Protein AF-0000000074026701 (afdb_homodimer)

Foldseek 3Di:
DDPPPPPPPPPPPPPPPPPQPFCQNPDVDDGDHDPVLLVVLLVCLQCLVVLVVVLVVVVVVVVVVVVVCVVPPDDDDDPVVVVVVVVVVVVVVVVSVLSVLLNVLLCVLLVPDDPLLNVLSCQVRPDPPNDADLCRSCVVSVHDSVVSVVSSRVSSVSSCVSSVVGDDDPPVVPVVD/DPPPPPPPPPPPPPPPPPPQPFCQNPDVDDGDHDPVLLVVLLVCLQCLVVLVVVLVVVVVVVVVVVVVVVPPPDDDDDPVVVVVVVVVVVVVVVVSVLSVLLNVLLCVLLVPDDPLLNVLSCQVRPDPPNDADLCRSCVVSVHDSVVSVVSSRVSSVSSCVSSVVGDDDPPVVVVVD

Radius of gyration: 25.39 Å; Cα contacts (8 Å, |Δi|>4): 269; chains: 2; bounding box: 68×82×68 Å

pLDDT: mean 76.49, std 24.56, range [22.45, 98.38]

Solvent-accessible surface area (backbone atoms only — not comparable to full-atom values): 20461 Å² total; per-residue (Å²): 135,81,80,75,74,75,76,77,72,78,74,76,53,74,51,77,59,73,54,69,58,55,77,31,51,77,53,96,66,80,83,55,74,46,68,45,56,49,50,36,51,50,53,51,56,51,34,39,70,41,48,53,51,51,50,52,52,51,51,50,52,50,52,52,49,51,55,44,49,69,72,40,74,78,77,83,76,72,68,74,60,44,57,58,44,48,52,48,48,50,41,53,49,38,24,51,51,41,51,50,50,50,50,50,24,47,48,57,50,58,72,70,46,52,71,68,59,44,49,48,51,37,57,73,44,52,41,48,78,77,78,61,50,76,67,48,48,20,58,76,70,70,49,51,70,70,56,47,51,50,51,51,50,50,51,53,48,50,34,33,36,62,64,14,72,32,66,75,78,68,73,61,74,60,60,79,106,136,84,77,76,78,76,76,77,73,78,73,76,53,72,52,76,61,70,54,68,59,54,78,35,51,77,52,96,66,81,84,58,74,48,67,45,58,50,51,36,50,52,54,51,56,51,33,39,69,42,47,55,52,52,48,52,52,51,51,50,51,50,53,52,50,52,55,44,49,70,71,43,75,77,77,83,76,73,69,75,61,42,58,58,45,47,51,49,47,51,40,50,48,39,23,50,50,41,52,49,50,52,50,50,25,47,49,56,49,59,72,68,46,52,73,68,58,42,49,49,52,38,56,73,46,52,40,45,78,77,78,61,51,75,68,48,47,20,58,75,69,72,49,50,69,68,57,48,52,50,50,51,50,50,51,53,48,51,34,33,35,62,64,13,72,30,64,75,80,69,72,62,73,57,60,79,107

Sequence (354 aa):
MFCRSKGKRIRYKRVSYKRPANRIERHKGGMILRKEIKTYIEAELRFYHQTKKDLEEAKDDIRDAGVSEDNMGIRGSSISNVVESKSLRLITNKRIKKLEETIRSIDIVIGELDEHKYKLVELKYWTRPKLLSDMGIAKELNIDRATLYRWIDGILIAIAIELGLVEEPSLRQSCDIMFCRSKGKRIRYKRVSYKRPANRIERHKGGMILRKEIKTYIEAELRFYHQTKKDLEEAKDDIRDAGVSEDNMGIRGSSISNVVESKSLRLITNKRIKKLEETIRSIDIVIGELDEHKYKLVELKYWTRPKLLSDMGIAKELNIDRATLYRWIDGILIAIAIELGLVEEPSLRQSCDI

Secondary structure (DSSP, 8-state):
--------------------SSSB---SSS-PBPHHHHHHHHHHHHTHHHHHHHHHHHHHHHHHHHHHHHHS------THHHHHHHHHHHHHHHHHHHHHHHHHHHHHHHHH--HHHHHHHIIIII-SS----HHHHHHHHT--HHHHHHHHHHHHHHHHHHHTSS----GGGGGG-/--------------------SSSS---SSS-PPPHHHHHHHHHHHHTHHHHHHHHHHHHHHHHHHHHHHHH-------THHHHHHHHHHHHHHHHHHHHHHHHHHHHHHHHH--HHHHHHHIIIII-SS----HHHHHHHHT--HHHHHHHHHHHHHHHHHHHTSS----GGGGGG-

Organism: NCBI:txid312168

InterPro domains:
  IPR006523 Transcription activator RinA [TIGR01636] (33-164)
  IPR007927 Protein of unknown function DUF722 [PF05263] (51-155)

Nearest PDB structures (foldseek):
  8hkc-assembly1_E  TM=5.259E-01  e=9.053E-01  Escherichia coli K-12
  6t1f-assembly2_D  TM=5.178E-01  e=3.430E+00  Caulobacter vibrioides NA1000
  6z0c-assembly1_A  TM=2.116E-01  e=9.441E+00  Escherichia coli
  8hkc-assembly1_E  TM=5.261E-01  e=1.078E+00  Escherichia coli K-12
  6t1f-assembly2_D  TM=3.793E-01  e=3.154E+00  Caulobacter vibrioides NA1000

Structure (mmCIF, N/CA/C/O backbone):
data_AF-0000000074026701-model_v1
#
loop_
_entity.id
_entity.type
_entity.pdbx_description
1 polymer 'Phage transcriptional activator, RinA family'
#
loop_
_atom_site.group_PDB
_atom_site.id
_atom_site.type_symbol
_atom_site.label_atom_id
_atom_site.label_alt_id
_atom_site.label_comp_id
_atom_site.label_asym_id
_atom_site.label_entity_id
_atom_site.label_seq_id
_atom_site.pdbx_PDB_ins_code
_atom_site.Cartn_x
_atom_site.Cartn_y
_atom_site.Cartn_z
_atom_site.occupancy
_atom_site.B_iso_or_equiv
_atom_site.auth_seq_id
_atom_site.auth_comp_id
_atom_site.auth_asym_id
_atom_site.auth_atom_id
_atom_site.pdbx_PDB_model_num
ATOM 1 N N . MET A 1 1 ? 30.125 -36.125 -40.156 1 30.06 1 MET A N 1
ATOM 2 C CA . MET A 1 1 ? 30.562 -34.875 -39.562 1 30.06 1 MET A CA 1
ATOM 3 C C . MET A 1 1 ? 29.391 -34.125 -38.969 1 30.06 1 MET A C 1
ATOM 5 O O . MET A 1 1 ? 28.594 -33.531 -39.719 1 30.06 1 MET A O 1
ATOM 9 N N . PHE A 1 2 ? 28.797 -34.625 -37.875 1 34.38 2 PHE A N 1
ATOM 10 C CA . PHE A 1 2 ? 27.578 -34.188 -37.188 1 34.38 2 PHE A CA 1
ATOM 11 C C . PHE A 1 2 ? 27.781 -32.875 -36.5 1 34.38 2 PHE A C 1
ATOM 13 O O . PHE A 1 2 ? 28.734 -32.719 -35.719 1 34.38 2 PHE A O 1
ATOM 20 N N . CYS A 1 3 ? 27.406 -31.797 -37.188 1 35.47 3 CYS A N 1
ATOM 21 C CA . CYS A 1 3 ? 27.422 -30.422 -36.688 1 35.47 3 CYS A CA 1
ATOM 22 C C . CYS A 1 3 ? 26.688 -30.297 -35.375 1 35.47 3 CYS A C 1
ATOM 24 O O . CYS A 1 3 ? 25.516 -30.672 -35.25 1 35.47 3 CYS A O 1
ATOM 26 N N . ARG A 1 4 ? 27.406 -30.406 -34.25 1 36.5 4 ARG A N 1
ATOM 27 C CA . ARG A 1 4 ? 26.953 -30.109 -32.906 1 36.5 4 ARG A CA 1
ATOM 28 C C . ARG A 1 4 ? 26.438 -28.672 -32.781 1 36.5 4 ARG A C 1
ATOM 30 O O . ARG A 1 4 ? 27.203 -27.719 -33 1 36.5 4 ARG A O 1
ATOM 37 N N . SER A 1 5 ? 25.281 -28.406 -33.344 1 28.73 5 SER A N 1
ATOM 38 C CA . SER A 1 5 ? 24.703 -27.078 -33.156 1 28.73 5 SER A CA 1
ATOM 39 C C . SER A 1 5 ? 24.672 -26.688 -31.688 1 28.73 5 SER A C 1
ATOM 41 O O . SER A 1 5 ? 24.156 -27.438 -30.859 1 28.73 5 SER A O 1
ATOM 43 N N . LYS A 1 6 ? 25.797 -26.031 -31.219 1 39.41 6 LYS A N 1
ATOM 44 C CA . LYS A 1 6 ? 25.875 -25.375 -29.922 1 39.41 6 LYS A CA 1
ATOM 45 C C . LYS A 1 6 ? 24.609 -24.562 -29.641 1 39.41 6 LYS A C 1
ATOM 47 O O . LYS A 1 6 ? 24.234 -23.703 -30.438 1 39.41 6 LYS A O 1
ATOM 52 N N . GLY A 1 7 ? 23.578 -25.188 -29.016 1 30.61 7 GLY A N 1
ATOM 53 C CA . GLY A 1 7 ? 22.422 -24.484 -28.5 1 30.61 7 GLY A CA 1
ATOM 54 C C . GLY A 1 7 ? 22.766 -23.219 -27.734 1 30.61 7 GLY A C 1
ATOM 55 O O . GLY A 1 7 ? 23.562 -23.266 -26.797 1 30.61 7 GLY A O 1
ATOM 56 N N . LYS A 1 8 ? 22.891 -22.141 -28.438 1 40.09 8 LYS A N 1
ATOM 57 C CA . LYS A 1 8 ? 23.109 -20.844 -27.812 1 40.09 8 LYS A CA 1
ATOM 58 C C . LYS A 1 8 ? 22.172 -20.625 -26.641 1 40.09 8 LYS A C 1
ATOM 60 O O . LYS A 1 8 ? 20.953 -20.641 -26.797 1 40.09 8 LYS A O 1
ATOM 65 N N . ARG A 1 9 ? 22.688 -20.984 -25.453 1 38.47 9 ARG A N 1
ATOM 66 C CA . ARG A 1 9 ? 22.016 -20.562 -24.234 1 38.47 9 ARG A CA 1
ATOM 67 C C . ARG A 1 9 ? 21.906 -19.047 -24.156 1 38.47 9 ARG A C 1
ATOM 69 O O . ARG A 1 9 ? 22.922 -18.344 -24.125 1 38.47 9 ARG A O 1
ATOM 76 N N . ILE A 1 10 ? 20.922 -18.469 -24.812 1 37.69 10 ILE A N 1
ATOM 77 C CA . ILE A 1 10 ? 20.609 -17.062 -24.547 1 37.69 10 ILE A CA 1
ATOM 78 C C . ILE A 1 10 ? 20.656 -16.812 -23.031 1 37.69 10 ILE A C 1
ATOM 80 O O . ILE A 1 10 ? 19.875 -17.391 -22.281 1 37.69 10 ILE A O 1
ATOM 84 N N . ARG A 1 11 ? 21.859 -16.516 -22.516 1 41.72 11 ARG A N 1
ATOM 85 C CA . ARG A 1 11 ? 21.984 -16.094 -21.125 1 41.72 11 ARG A CA 1
ATOM 86 C C . ARG A 1 11 ? 21.188 -14.82 -20.875 1 41.72 11 ARG A C 1
ATOM 88 O O . ARG A 1 11 ? 21.484 -13.766 -21.438 1 41.72 11 ARG A O 1
ATOM 95 N N . TYR A 1 12 ? 19.922 -15 -20.656 1 40.84 12 TYR A N 1
ATOM 96 C CA . TYR A 1 12 ? 19.156 -13.852 -20.172 1 40.84 12 TYR A CA 1
ATOM 97 C C . TYR A 1 12 ? 19.797 -13.266 -18.922 1 40.84 12 TYR A C 1
ATOM 99 O O . TYR A 1 12 ? 20.031 -13.977 -17.938 1 40.84 12 TYR A O 1
ATOM 107 N N . LYS A 1 13 ? 20.719 -12.328 -19.094 1 45.59 13 LYS A N 1
ATOM 108 C CA . LYS A 1 13 ? 21.312 -11.617 -17.953 1 45.59 13 LYS A CA 1
ATOM 109 C C . LYS A 1 13 ? 20.25 -10.945 -17.109 1 45.59 13 LYS A C 1
ATOM 111 O O . LYS A 1 13 ? 19.359 -10.266 -17.641 1 45.59 13 LYS A O 1
ATOM 116 N N . ARG A 1 14 ? 20.078 -11.516 -16.062 1 45.19 14 ARG A N 1
ATOM 117 C CA . ARG A 1 14 ? 19.219 -10.867 -15.062 1 45.19 14 ARG A CA 1
ATOM 118 C C . ARG A 1 14 ? 19.688 -9.438 -14.789 1 45.19 14 ARG A C 1
ATOM 120 O O . ARG A 1 14 ? 20.797 -9.234 -14.281 1 45.19 14 ARG A O 1
ATOM 127 N N . VAL A 1 15 ? 19.484 -8.5 -15.656 1 45.16 15 VAL A N 1
ATOM 128 C CA . VAL A 1 15 ? 19.891 -7.109 -15.477 1 45.16 15 VAL A CA 1
ATOM 129 C C . VAL A 1 15 ? 19.297 -6.562 -14.18 1 45.16 15 VAL A C 1
ATOM 131 O O . VAL A 1 15 ? 18.188 -6.941 -13.789 1 45.16 15 VAL A O 1
ATOM 134 N N . SER A 1 16 ? 20.172 -6.188 -13.25 1 44.94 16 SER A N 1
ATOM 135 C CA . SER A 1 16 ? 19.891 -5.566 -11.961 1 44.94 16 SER A CA 1
ATOM 136 C C . SER A 1 16 ? 19.156 -4.242 -12.125 1 44.94 16 SER A C 1
ATOM 138 O O . SER A 1 16 ? 19.641 -3.338 -12.812 1 44.94 16 SER A O 1
ATOM 140 N N . TYR A 1 17 ? 18 -4.191 -12.289 1 49.38 17 TYR A N 1
ATOM 141 C CA . TYR A 1 17 ? 17.266 -2.941 -12.188 1 49.38 17 TYR A CA 1
ATOM 142 C C . TYR A 1 17 ? 17.641 -2.182 -10.922 1 49.38 17 TYR A C 1
ATOM 144 O O . TYR A 1 17 ? 17.578 -2.727 -9.82 1 49.38 17 TYR A O 1
ATOM 152 N N . LYS A 1 18 ? 18.672 -1.305 -11.016 1 45.94 18 LYS A N 1
ATOM 153 C CA . LYS A 1 18 ? 18.844 -0.432 -9.859 1 45.94 18 LYS A CA 1
ATOM 154 C C . LYS A 1 18 ? 17.531 0.264 -9.5 1 45.94 18 LYS A C 1
ATOM 156 O O . LYS A 1 18 ? 16.891 0.875 -10.359 1 45.94 18 LYS A O 1
ATOM 161 N N . ARG A 1 19 ? 16.938 -0.376 -8.609 1 48.03 19 ARG A N 1
ATOM 162 C CA . ARG A 1 19 ? 15.773 0.343 -8.117 1 48.03 19 ARG A CA 1
ATOM 163 C C . ARG A 1 19 ? 16.047 1.84 -8.023 1 48.03 19 ARG A C 1
ATOM 165 O O . ARG A 1 19 ? 17.078 2.25 -7.477 1 48.03 19 ARG A O 1
ATOM 172 N N . PRO A 1 20 ? 15.656 2.662 -9.008 1 44.12 20 PRO A N 1
ATOM 173 C CA . PRO A 1 20 ? 15.945 4.055 -8.656 1 44.12 20 PRO A CA 1
ATOM 174 C C . PRO A 1 20 ? 16.047 4.281 -7.152 1 44.12 20 PRO A C 1
ATOM 176 O O . PRO A 1 20 ? 15.484 3.518 -6.367 1 44.12 20 PRO A O 1
ATOM 179 N N . ALA A 1 21 ? 17.047 5.172 -6.699 1 40.16 21 ALA A N 1
ATOM 180 C CA . ALA A 1 21 ? 17.188 5.469 -5.273 1 40.16 21 ALA A CA 1
ATOM 181 C C . ALA A 1 21 ? 15.883 5.195 -4.523 1 40.16 21 ALA A C 1
ATOM 183 O O . ALA A 1 21 ? 14.812 5.121 -5.133 1 40.16 21 ALA A O 1
ATOM 184 N N . ASN A 1 22 ? 15.922 5.203 -3.074 1 40.75 22 ASN A N 1
ATOM 185 C CA . ASN A 1 22 ? 14.844 4.98 -2.111 1 40.75 22 ASN A CA 1
ATOM 186 C C . ASN A 1 22 ? 13.5 5.445 -2.654 1 40.75 22 ASN A C 1
ATOM 188 O O . ASN A 1 22 ? 13.43 6.418 -3.408 1 40.75 22 ASN A O 1
ATOM 192 N N . ARG A 1 23 ? 12.555 4.406 -3.021 1 45.84 23 ARG A N 1
ATOM 193 C CA . ARG A 1 23 ? 11.258 5.027 -3.258 1 45.84 23 ARG A CA 1
ATOM 194 C C . ARG A 1 23 ? 11.266 6.496 -2.85 1 45.84 23 ARG A C 1
ATOM 196 O O . ARG A 1 23 ? 10.266 7.203 -3.018 1 45.84 23 ARG A O 1
ATOM 203 N N . ILE A 1 24 ? 12.352 6.922 -2.053 1 38.81 24 ILE A N 1
ATOM 204 C CA . ILE A 1 24 ? 12.695 8.32 -1.826 1 38.81 24 ILE A CA 1
ATOM 205 C C . ILE A 1 24 ? 13.695 8.789 -2.885 1 38.81 24 ILE A C 1
ATOM 207 O O . ILE A 1 24 ? 14.82 8.297 -2.941 1 38.81 24 ILE A O 1
ATOM 211 N N . GLU A 1 25 ? 13.539 8.828 -4.082 1 36.84 25 GLU A N 1
ATOM 212 C CA . GLU A 1 25 ? 14.5 9.594 -4.863 1 36.84 25 GLU A CA 1
ATOM 213 C C . GLU A 1 25 ? 15.125 10.719 -4.031 1 36.84 25 GLU A C 1
ATOM 215 O O . GLU A 1 25 ? 14.422 11.625 -3.588 1 36.84 25 GLU A O 1
ATOM 220 N N . ARG A 1 26 ? 16.281 10.391 -3.318 1 37.41 26 ARG A N 1
ATOM 221 C CA . ARG A 1 26 ? 17.094 11.305 -2.514 1 37.41 26 ARG A CA 1
ATOM 222 C C . ARG A 1 26 ? 17.5 12.531 -3.322 1 37.41 26 ARG A C 1
ATOM 224 O O . ARG A 1 26 ? 18.5 12.516 -4.027 1 37.41 26 ARG A O 1
ATOM 231 N N . HIS A 1 27 ? 16.781 13.141 -4.145 1 32.09 27 HIS A N 1
ATOM 232 C CA . HIS A 1 27 ? 17.359 14.398 -4.602 1 32.09 27 HIS A CA 1
ATOM 233 C C . HIS A 1 27 ? 17.703 15.312 -3.426 1 32.09 27 HIS A C 1
ATOM 235 O O . HIS A 1 27 ? 17.078 15.219 -2.363 1 32.09 27 HIS A O 1
ATOM 241 N N . LYS A 1 28 ? 18.797 15.93 -3.199 1 40.38 28 LYS A N 1
ATOM 242 C CA . LYS A 1 28 ? 19.094 17.031 -2.277 1 40.38 28 LYS A CA 1
ATOM 243 C C . LYS A 1 28 ? 17.828 17.625 -1.691 1 40.38 28 LYS A C 1
ATOM 245 O O . LYS A 1 28 ? 17.766 17.938 -0.501 1 40.38 28 LYS A O 1
ATOM 250 N N . GLY A 1 29 ? 16.922 18.266 -2.588 1 47.97 29 GLY A N 1
ATOM 251 C CA . GLY A 1 29 ? 15.742 19.047 -2.273 1 47.97 29 GLY A CA 1
ATOM 252 C C . GLY A 1 29 ? 14.609 18.219 -1.695 1 47.97 29 GLY A C 1
ATOM 253 O O . GLY A 1 29 ? 14.766 17.031 -1.467 1 47.97 29 GLY A O 1
ATOM 254 N N . GLY A 1 30 ? 13.32 18.594 -1.654 1 62.59 30 GLY A N 1
ATOM 255 C CA . GLY A 1 30 ? 12.055 18.156 -1.096 1 62.59 30 GLY A CA 1
ATOM 256 C C . GLY A 1 30 ? 11.633 16.781 -1.561 1 62.59 30 GLY A C 1
ATOM 257 O O . GLY A 1 30 ? 12.078 16.312 -2.611 1 62.59 30 GLY A O 1
ATOM 258 N N . MET A 1 31 ? 11.391 15.773 -0.658 1 78.75 31 MET A N 1
ATOM 259 C CA . MET A 1 31 ? 10.977 14.406 -0.937 1 78.75 31 MET A CA 1
ATOM 260 C C . MET A 1 31 ? 9.789 14.383 -1.893 1 78.75 31 MET A C 1
ATOM 262 O O . MET A 1 31 ? 8.805 15.094 -1.682 1 78.75 31 MET A O 1
ATOM 266 N N . ILE A 1 32 ? 10.07 13.859 -3.129 1 86.44 32 ILE A N 1
ATOM 267 C CA . ILE A 1 32 ? 8.977 13.688 -4.078 1 86.44 32 ILE A CA 1
ATOM 268 C C . ILE A 1 32 ? 8.469 12.25 -4.027 1 86.44 32 ILE A C 1
ATOM 270 O O . ILE A 1 32 ? 9.25 11.297 -4.121 1 86.44 32 ILE A O 1
ATOM 274 N N . LEU A 1 33 ? 7.188 12.07 -3.828 1 92.94 33 LEU A N 1
ATOM 275 C CA . LEU A 1 33 ? 6.586 10.742 -3.779 1 92.94 33 LEU A CA 1
ATOM 276 C C . LEU A 1 33 ? 6.398 10.172 -5.184 1 92.94 33 LEU A C 1
ATOM 278 O O . LEU A 1 33 ? 6.004 10.898 -6.102 1 92.94 33 LEU A O 1
ATOM 282 N N . ARG A 1 34 ? 6.672 8.875 -5.266 1 92 34 ARG A N 1
ATOM 283 C CA . ARG A 1 34 ? 6.328 8.203 -6.516 1 92 34 ARG A CA 1
ATOM 284 C C . ARG A 1 34 ? 4.84 8.32 -6.812 1 92 34 ARG A C 1
ATOM 286 O O . ARG A 1 34 ? 4.016 8.32 -5.891 1 92 34 ARG A O 1
ATOM 293 N N . LYS A 1 35 ? 4.551 8.367 -8.086 1 93.88 35 LYS A N 1
ATOM 294 C CA . LYS A 1 35 ? 3.17 8.578 -8.516 1 93.88 35 LYS A CA 1
ATOM 295 C C . LYS A 1 35 ? 2.262 7.457 -8.016 1 93.88 35 LYS A C 1
ATOM 297 O O . LYS A 1 35 ? 1.123 7.707 -7.613 1 93.88 35 LYS A O 1
ATOM 302 N N . GLU A 1 36 ? 2.734 6.18 -8.07 1 93.12 36 GLU A N 1
ATOM 303 C CA . GLU A 1 36 ? 1.939 5.023 -7.664 1 93.12 36 GLU A CA 1
ATOM 304 C C . GLU A 1 36 ? 1.57 5.102 -6.188 1 93.12 36 GLU A C 1
ATOM 306 O O . GLU A 1 36 ? 0.458 4.738 -5.801 1 93.12 36 GLU A O 1
ATOM 311 N N . ILE A 1 37 ? 2.473 5.598 -5.414 1 94.56 37 ILE A N 1
ATOM 312 C CA . ILE A 1 37 ? 2.242 5.715 -3.979 1 94.56 37 ILE A CA 1
ATOM 313 C C . ILE A 1 37 ? 1.295 6.879 -3.701 1 94.56 37 ILE A C 1
ATOM 315 O O . ILE A 1 37 ? 0.389 6.766 -2.873 1 94.56 37 ILE A O 1
ATOM 319 N N . LYS A 1 38 ? 1.529 7.957 -4.414 1 96.25 38 LYS A N 1
ATOM 320 C CA . LYS A 1 38 ? 0.694 9.141 -4.242 1 96.25 38 LYS A CA 1
ATOM 321 C C . LYS A 1 38 ? -0.77 8.828 -4.543 1 96.25 38 LYS A C 1
ATOM 323 O O . LYS A 1 38 ? -1.653 9.156 -3.746 1 96.25 38 LYS A O 1
ATOM 328 N N . THR A 1 39 ? -1.029 8.195 -5.641 1 95.75 39 THR A N 1
ATOM 329 C CA . THR A 1 39 ? -2.391 7.867 -6.051 1 95.75 39 THR A CA 1
ATOM 330 C C . THR A 1 39 ? -3.037 6.91 -5.055 1 95.75 39 THR A C 1
ATOM 332 O O . THR A 1 39 ? -4.227 7.027 -4.758 1 95.75 39 THR A O 1
ATOM 335 N N . TYR A 1 40 ? -2.25 5.984 -4.57 1 95.56 40 TYR A N 1
ATOM 336 C CA . TYR A 1 40 ? -2.734 5.027 -3.582 1 95.56 40 TYR A CA 1
ATOM 337 C C . TYR A 1 40 ? -3.166 5.734 -2.305 1 95.56 40 TYR A C 1
ATOM 339 O O . TYR A 1 40 ? -4.27 5.508 -1.802 1 95.56 40 TYR A O 1
ATOM 347 N N . ILE A 1 41 ? -2.377 6.617 -1.809 1 97.62 41 ILE A N 1
ATOM 348 C CA . ILE A 1 41 ? -2.662 7.309 -0.555 1 97.62 41 ILE A CA 1
ATOM 349 C C . ILE A 1 41 ? -3.855 8.242 -0.74 1 97.62 41 ILE A C 1
ATOM 351 O O . ILE A 1 41 ? -4.703 8.359 0.149 1 97.62 41 ILE A O 1
ATOM 355 N N . GLU A 1 42 ? -3.951 8.859 -1.857 1 97.38 42 GLU A N 1
ATOM 356 C CA . GLU A 1 42 ? -5.09 9.734 -2.137 1 97.38 42 GLU A CA 1
ATOM 357 C C . GLU A 1 42 ? -6.398 8.953 -2.105 1 97.38 42 GLU A C 1
ATOM 359 O O . GLU A 1 42 ? -7.406 9.438 -1.587 1 97.38 42 GLU A O 1
ATOM 364 N N . ALA A 1 43 ? -6.344 7.785 -2.674 1 95.69 43 ALA A N 1
ATOM 365 C CA . ALA A 1 43 ? -7.535 6.945 -2.635 1 95.69 43 ALA A CA 1
ATOM 366 C C . ALA A 1 43 ? -7.918 6.598 -1.199 1 95.69 43 ALA A C 1
ATOM 368 O O . ALA A 1 43 ? -9.094 6.645 -0.834 1 95.69 43 ALA A O 1
ATOM 369 N N . GLU A 1 44 ? -6.914 6.277 -0.406 1 96.56 44 GLU A N 1
ATOM 370 C CA . GLU A 1 44 ? -7.164 5.949 0.995 1 96.56 44 GLU A CA 1
ATOM 371 C C . GLU A 1 44 ? -7.762 7.141 1.74 1 96.56 44 GLU A C 1
ATOM 373 O O . GLU A 1 44 ? -8.648 6.973 2.578 1 96.56 44 GLU A O 1
ATOM 378 N N . LEU A 1 45 ? -7.316 8.344 1.445 1 97.06 45 LEU A N 1
ATOM 379 C CA . LEU A 1 45 ? -7.836 9.562 2.059 1 97.06 45 LEU A CA 1
ATOM 380 C C . LEU A 1 45 ? -9.289 9.797 1.654 1 97.06 45 LEU A C 1
ATOM 382 O O . LEU A 1 45 ? -10.117 10.156 2.492 1 97.06 45 LEU A O 1
ATOM 386 N N . ARG A 1 46 ? -9.508 9.555 0.451 1 95.81 46 ARG A N 1
ATOM 387 C CA . ARG A 1 46 ? -10.852 9.797 -0.073 1 95.81 46 ARG A CA 1
ATOM 388 C C . ARG A 1 46 ? -11.883 8.938 0.646 1 95.81 46 ARG A C 1
ATOM 390 O O . ARG A 1 46 ? -12.984 9.398 0.944 1 95.81 46 ARG A O 1
ATOM 397 N N . PHE A 1 47 ? -11.5 7.734 0.973 1 93.56 47 PHE A N 1
ATOM 398 C CA . PHE A 1 47 ? -12.453 6.797 1.543 1 93.56 47 PHE A CA 1
ATOM 399 C C . PHE A 1 47 ? -12.234 6.641 3.043 1 93.56 47 PHE A C 1
ATOM 401 O O . PHE A 1 47 ? -12.734 5.699 3.656 1 93.56 47 PHE A O 1
ATOM 408 N N . TYR A 1 48 ? -11.57 7.516 3.59 1 96.69 48 TYR A N 1
ATOM 409 C CA . TYR A 1 48 ? -11.133 7.43 4.98 1 96.69 48 TYR A CA 1
ATOM 410 C C . TYR A 1 48 ? -12.32 7.258 5.914 1 96.69 48 TYR A C 1
ATOM 412 O O . TYR A 1 48 ? -12.367 6.32 6.711 1 96.69 48 TYR A O 1
ATOM 420 N N . HIS A 1 49 ? -13.297 8.109 5.863 1 95.5 49 HIS A N 1
ATOM 421 C CA . HIS A 1 49 ? -14.43 8.086 6.781 1 95.5 49 HIS A CA 1
ATOM 422 C C . HIS A 1 49 ? -15.281 6.836 6.566 1 95.5 49 HIS A C 1
ATOM 424 O O . HIS A 1 49 ? -15.742 6.219 7.531 1 95.5 49 HIS A O 1
ATOM 430 N N . GLN A 1 50 ? -15.484 6.484 5.316 1 93.88 50 GLN A N 1
ATOM 431 C CA . GLN A 1 50 ? -16.25 5.27 5.031 1 93.88 50 GLN A CA 1
ATOM 432 C C . GLN A 1 50 ? -15.523 4.035 5.551 1 93.88 50 GLN A C 1
ATOM 434 O O . GLN A 1 50 ? -16.141 3.135 6.121 1 93.88 50 GLN A O 1
ATOM 439 N N . THR A 1 51 ? -14.258 4.012 5.336 1 93.38 51 THR A N 1
ATOM 440 C CA . THR A 1 51 ? -13.461 2.881 5.805 1 93.38 51 THR A CA 1
ATOM 441 C C . THR A 1 51 ? -13.547 2.754 7.32 1 93.38 51 THR A C 1
ATOM 443 O O . THR A 1 51 ? -13.641 1.645 7.852 1 93.38 51 THR A O 1
ATOM 446 N N . LYS A 1 52 ? -13.453 3.844 8.016 1 94.25 52 LYS A N 1
ATOM 447 C CA . LYS A 1 52 ? -13.562 3.83 9.469 1 94.2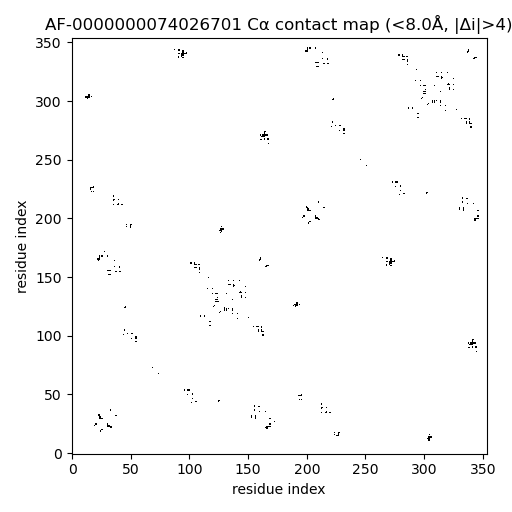5 52 LYS A CA 1
ATOM 448 C C . LYS A 1 52 ? -14.891 3.219 9.914 1 94.25 52 LYS A C 1
ATOM 450 O O . LYS A 1 52 ? -14.914 2.379 10.82 1 94.25 52 LYS A O 1
ATOM 455 N N . LYS A 1 53 ? -15.914 3.637 9.273 1 94.44 53 LYS A N 1
ATOM 456 C CA . LYS A 1 53 ? -17.25 3.119 9.594 1 94.44 53 LYS A CA 1
ATOM 457 C C . LYS A 1 53 ? -17.328 1.624 9.297 1 94.44 53 LYS A C 1
ATOM 459 O O . LYS A 1 53 ? -17.844 0.855 10.117 1 94.44 53 LYS A O 1
ATOM 464 N N . ASP A 1 54 ? -16.859 1.261 8.141 1 90.12 54 ASP A N 1
ATOM 465 C CA . ASP A 1 54 ? -16.891 -0.141 7.734 1 90.12 54 ASP A CA 1
ATOM 466 C C . ASP A 1 54 ? -16.109 -1.016 8.719 1 90.12 54 ASP A C 1
ATOM 468 O O . ASP A 1 54 ? -16.547 -2.123 9.047 1 90.12 54 ASP A O 1
ATOM 472 N N . LEU A 1 55 ? -15.008 -0.53 9.07 1 92.12 55 LEU A N 1
ATOM 473 C CA . LEU A 1 55 ? -14.164 -1.276 10 1 92.12 55 LEU A CA 1
ATOM 474 C C . LEU A 1 55 ? -14.867 -1.455 11.344 1 92.12 55 LEU A C 1
ATOM 476 O O . LEU A 1 55 ? -14.797 -2.531 11.945 1 92.12 55 LEU A O 1
ATOM 480 N N . GLU A 1 56 ? -15.43 -0.411 11.883 1 91.5 56 GLU A N 1
ATOM 481 C CA . GLU A 1 56 ? -16.172 -0.487 13.141 1 91.5 56 GLU A CA 1
ATOM 482 C C . GLU A 1 56 ? -17.297 -1.512 13.055 1 91.5 56 GLU A C 1
ATOM 484 O O . GLU A 1 56 ? -17.5 -2.309 13.977 1 91.5 56 GLU A O 1
ATOM 489 N N . GLU A 1 57 ? -17.984 -1.515 11.953 1 88.94 57 GLU A N 1
ATOM 490 C CA . GLU A 1 57 ? -19.062 -2.463 11.742 1 88.94 57 GLU A CA 1
ATOM 491 C C . GLU A 1 57 ? -18.547 -3.896 11.688 1 88.94 57 GLU A C 1
ATOM 493 O O . GLU A 1 57 ? -19.156 -4.805 12.258 1 88.94 57 GLU A O 1
ATOM 498 N N . ALA A 1 58 ? -17.469 -4.059 10.984 1 84.31 58 ALA A N 1
ATOM 499 C CA . ALA A 1 58 ? -16.875 -5.383 10.883 1 84.31 58 ALA A CA 1
ATOM 500 C C . ALA A 1 58 ? -16.438 -5.891 12.258 1 84.31 58 ALA A C 1
ATOM 502 O O . ALA A 1 58 ? -16.625 -7.07 12.578 1 84.31 58 ALA A O 1
ATOM 503 N N . LYS A 1 59 ? -15.836 -5.07 13 1 87.06 59 LYS A N 1
ATOM 504 C CA . LYS A 1 59 ? -15.391 -5.449 14.336 1 87.06 59 LYS A CA 1
ATOM 505 C C . LYS A 1 59 ? -16.578 -5.781 15.242 1 87.06 59 LYS A C 1
ATOM 507 O O . LYS A 1 59 ? -16.5 -6.695 16.062 1 87.06 59 LYS A O 1
ATOM 512 N N . ASP A 1 60 ? -17.609 -5.066 15.148 1 87.06 60 ASP A N 1
ATOM 513 C CA . ASP A 1 60 ? -18.828 -5.348 15.898 1 87.06 60 ASP A CA 1
ATOM 514 C C . ASP A 1 60 ? -19.391 -6.719 15.531 1 87.06 60 ASP A C 1
ATOM 516 O O . ASP A 1 60 ? -19.828 -7.477 16.406 1 87.06 60 ASP A O 1
ATOM 520 N N . ASP A 1 61 ? -19.344 -7.047 14.281 1 80.69 61 ASP A N 1
ATOM 521 C CA . ASP A 1 61 ? -19.828 -8.336 13.805 1 80.69 61 ASP A CA 1
ATOM 522 C C . ASP A 1 61 ? -19 -9.484 14.367 1 80.69 61 ASP A C 1
ATOM 524 O O . ASP A 1 61 ? -19.531 -10.523 14.75 1 80.69 61 ASP A O 1
ATOM 528 N N . ILE A 1 62 ? -17.734 -9.312 14.422 1 80.38 62 ILE A N 1
ATOM 529 C CA . ILE A 1 62 ? -16.828 -10.328 14.945 1 80.38 62 ILE A CA 1
ATOM 530 C C . ILE A 1 62 ? -17.047 -10.492 16.438 1 80.38 62 ILE A C 1
ATOM 532 O O . ILE A 1 62 ? -17.062 -11.617 16.953 1 80.38 62 ILE A O 1
ATOM 536 N N . ARG A 1 63 ? -17.156 -9.406 17.125 1 81 63 ARG A N 1
ATOM 537 C CA . ARG A 1 63 ? -17.406 -9.438 18.562 1 81 63 ARG A CA 1
ATOM 538 C C . ARG A 1 63 ? -18.719 -10.156 18.875 1 81 63 ARG A C 1
ATOM 540 O O . ARG A 1 63 ? -18.781 -10.953 19.812 1 81 63 ARG A O 1
ATOM 547 N N . ASP A 1 64 ? -19.688 -9.922 18.156 1 78.69 64 ASP A N 1
ATOM 548 C CA . ASP A 1 64 ? -21 -10.531 18.359 1 78.69 64 ASP A CA 1
ATOM 549 C C . ASP A 1 64 ? -20.969 -12.023 18.031 1 78.69 64 ASP A C 1
ATOM 551 O O . ASP A 1 64 ? -21.625 -12.812 18.703 1 78.69 64 ASP A O 1
ATOM 555 N N . ALA A 1 65 ? -20.172 -12.375 16.969 1 72.31 65 ALA A N 1
ATOM 556 C CA . ALA A 1 65 ? -20.047 -13.789 16.609 1 72.31 65 ALA A CA 1
ATOM 557 C C . ALA A 1 65 ? -19.266 -14.555 17.672 1 72.31 65 ALA A C 1
ATOM 559 O O . ALA A 1 65 ? -19.531 -15.734 17.922 1 72.31 65 ALA A O 1
ATOM 560 N N . GLY A 1 66 ? -18.219 -13.891 18.172 1 63.22 66 GLY A N 1
ATOM 561 C CA . GLY A 1 66 ? -17.484 -14.523 19.25 1 63.22 66 GLY A CA 1
ATOM 562 C C . GLY A 1 66 ? -18.328 -14.734 20.5 1 63.22 66 GLY A C 1
ATOM 563 O O . GLY A 1 66 ? -18.188 -15.742 21.188 1 63.22 66 GLY A O 1
ATOM 564 N N . VAL A 1 67 ? -19.016 -13.766 20.812 1 57.16 67 VAL A N 1
ATOM 565 C CA . VAL A 1 67 ? -19.891 -13.859 21.984 1 57.16 67 VAL A CA 1
ATOM 566 C C . VAL A 1 67 ? -20.953 -14.922 21.75 1 57.16 67 VAL A C 1
ATOM 568 O O . VAL A 1 67 ? -21.312 -15.672 22.656 1 57.16 67 VAL A O 1
ATOM 571 N N . SER A 1 68 ? -21.344 -14.969 20.469 1 54.78 68 SER A N 1
ATOM 572 C CA . SER A 1 68 ? -22.391 -15.945 20.172 1 54.78 68 SER A CA 1
ATOM 573 C C . SER A 1 68 ? -21.828 -17.359 20.172 1 54.78 68 SER A C 1
ATOM 575 O O . SER A 1 68 ? -22.547 -18.312 20.516 1 54.78 68 SER A O 1
ATOM 577 N N . GLU A 1 69 ? -20.562 -17.453 19.781 1 53.66 69 GLU A N 1
ATOM 578 C CA . GLU A 1 69 ? -19.969 -18.781 19.812 1 53.66 69 GLU A CA 1
ATOM 579 C C . GLU A 1 69 ? -19.781 -19.281 21.234 1 53.66 69 GLU A C 1
ATOM 581 O O . GLU A 1 69 ? -19.859 -20.484 21.5 1 53.66 69 GLU A O 1
ATOM 586 N N . ASP A 1 70 ? -19.391 -18.328 22.125 1 52 70 ASP A N 1
ATOM 587 C CA . ASP A 1 70 ? -19.297 -18.812 23.5 1 52 70 ASP A CA 1
ATOM 588 C C . ASP A 1 70 ? -20.641 -19.359 23.969 1 52 70 ASP A C 1
ATOM 590 O O . ASP A 1 70 ? -20.672 -20.328 24.734 1 52 70 ASP A O 1
ATOM 594 N N . ASN A 1 71 ? -21.641 -18.609 23.734 1 51.06 71 ASN A N 1
ATOM 595 C CA . ASN A 1 71 ? -22.906 -19.047 24.312 1 51.06 71 ASN A CA 1
ATOM 596 C C . ASN A 1 71 ? -23.516 -20.203 23.516 1 51.06 71 ASN A C 1
ATOM 598 O O . ASN A 1 71 ? -24.516 -20.797 23.938 1 51.06 71 ASN A O 1
ATOM 602 N N . MET A 1 72 ? -23.266 -20.172 22.203 1 40.19 72 MET A N 1
ATOM 603 C CA . MET A 1 72 ? -23.891 -21.281 21.484 1 40.19 72 MET A CA 1
ATOM 604 C C . MET A 1 72 ? -22.938 -22.469 21.375 1 40.19 72 MET A C 1
ATOM 606 O O . MET A 1 72 ? -21.766 -22.297 21.047 1 40.19 72 MET A O 1
ATOM 610 N N . GLY A 1 73 ? -23 -23.438 22.297 1 39.22 73 GLY A N 1
ATOM 611 C CA . GLY A 1 73 ? -22.422 -24.766 22.297 1 39.22 73 GLY A CA 1
ATOM 612 C C . GLY A 1 73 ? -22.234 -25.344 20.906 1 39.22 73 GLY A C 1
ATOM 613 O O . GLY A 1 73 ? -22.281 -26.562 20.734 1 39.22 73 GLY A O 1
ATOM 614 N N . ILE A 1 74 ? -22.375 -24.609 19.906 1 37.12 74 ILE A N 1
ATOM 615 C CA . ILE A 1 74 ? -22.547 -25.328 18.656 1 37.12 74 ILE A CA 1
ATOM 616 C C . ILE A 1 74 ? -21.391 -26.297 18.453 1 37.12 74 ILE A C 1
ATOM 618 O O . ILE A 1 74 ? -20.219 -25.891 18.531 1 37.12 74 ILE A O 1
ATOM 622 N N . ARG A 1 75 ? -21.75 -27.594 18.422 1 37.72 75 ARG A N 1
ATOM 623 C CA . ARG A 1 75 ? -21.203 -28.938 18.312 1 37.72 75 ARG A CA 1
ATOM 624 C C . ARG A 1 75 ? -20.141 -29.016 17.219 1 37.72 75 ARG A C 1
ATOM 626 O O . ARG A 1 75 ? -19.969 -28.062 16.453 1 37.72 75 ARG A O 1
ATOM 633 N N . GLY A 1 76 ? -20.109 -30.281 16.469 1 34.62 76 GLY A N 1
ATOM 634 C CA . GLY A 1 76 ? -19.297 -31.312 15.844 1 34.62 76 GLY A CA 1
ATOM 635 C C . GLY A 1 76 ? -18.766 -30.906 14.477 1 34.62 76 GLY A C 1
ATOM 636 O O . GLY A 1 76 ? -18.266 -31.734 13.727 1 34.62 76 GLY A O 1
ATOM 637 N N . SER A 1 77 ? -19.391 -29.938 13.75 1 39.56 77 SER A N 1
ATOM 638 C CA . SER A 1 77 ? -19.359 -30.297 12.328 1 39.56 77 SER A CA 1
ATOM 639 C C . SER A 1 77 ? -17.938 -30.266 11.781 1 39.56 77 SER A C 1
ATOM 641 O O . SER A 1 77 ? -17.047 -29.703 12.398 1 39.56 77 SER A O 1
ATOM 643 N N . SER A 1 78 ? -17.766 -30.391 10.305 1 44.16 78 SER A N 1
ATOM 644 C CA . SER A 1 78 ? -16.859 -31.031 9.359 1 44.16 78 SER A CA 1
ATOM 645 C C . SER A 1 78 ? -15.547 -30.266 9.242 1 44.16 78 SER A C 1
ATOM 647 O O . SER A 1 78 ? -15.547 -29.031 9.188 1 44.16 78 SER A O 1
ATOM 649 N N . ILE A 1 79 ? -14.477 -30.844 9.547 1 42.69 79 ILE A N 1
ATOM 650 C CA . ILE A 1 79 ? -13.039 -30.641 9.547 1 42.69 79 ILE A CA 1
ATOM 651 C C . ILE A 1 79 ? -12.617 -29.906 8.273 1 42.69 79 ILE A C 1
ATOM 653 O O . ILE A 1 79 ? -11.648 -29.156 8.273 1 42.69 79 ILE A O 1
ATOM 657 N N . SER A 1 80 ? -13.211 -30.516 7.145 1 44.25 80 SER A N 1
ATOM 658 C CA . SER A 1 80 ? -12.625 -30.109 5.875 1 44.25 80 SER A CA 1
ATOM 659 C C . SER A 1 80 ? -12.703 -28.594 5.695 1 44.25 80 SER A C 1
ATOM 661 O O . SER A 1 80 ? -11.797 -27.984 5.129 1 44.25 80 SER A O 1
ATOM 663 N N . ASN A 1 81 ? -13.914 -27.938 6.129 1 49.72 81 ASN A N 1
ATOM 664 C CA . ASN A 1 81 ? -14.195 -26.531 5.879 1 49.72 81 ASN A CA 1
ATOM 665 C C . ASN A 1 81 ? -13.391 -25.625 6.812 1 49.72 81 ASN A C 1
ATOM 667 O O . ASN A 1 81 ? -13.414 -24.406 6.668 1 49.72 81 ASN A O 1
ATOM 671 N N . VAL A 1 82 ? -12.617 -26.484 7.527 1 50.88 82 VAL A N 1
ATOM 672 C CA . VAL A 1 82 ? -11.914 -25.75 8.578 1 50.88 82 VAL A CA 1
ATOM 673 C C . VAL A 1 82 ? -10.68 -25.062 8 1 50.88 82 VAL A C 1
ATOM 675 O O . VAL A 1 82 ? -10.359 -23.938 8.359 1 50.88 82 VAL A O 1
ATOM 678 N N . VAL A 1 83 ? -10.039 -25.875 6.996 1 52.62 83 VAL A N 1
ATOM 679 C CA . VAL A 1 83 ? -8.82 -25.297 6.449 1 52.62 83 VAL A CA 1
ATOM 680 C C . VAL A 1 83 ? -9.164 -24.062 5.613 1 52.62 83 VAL A C 1
ATOM 682 O O . VAL A 1 83 ? -8.492 -23.031 5.707 1 52.62 83 VAL A O 1
ATOM 685 N N . GLU A 1 84 ? -10.242 -24.188 4.828 1 61.69 84 GLU A N 1
ATOM 686 C CA . GLU A 1 84 ? -10.672 -23.062 4.008 1 61.69 84 GLU A CA 1
ATOM 687 C C . GLU A 1 84 ? -11.141 -21.906 4.875 1 61.69 84 GLU A C 1
ATOM 689 O O . GLU A 1 84 ? -10.852 -20.734 4.574 1 61.69 84 GLU A O 1
ATOM 694 N N . SER A 1 85 ? -11.695 -22.406 5.949 1 70.62 85 SER A N 1
ATOM 695 C CA . SER A 1 85 ? -12.211 -21.391 6.859 1 70.62 85 SER A CA 1
ATOM 696 C C . SER A 1 85 ? -11.078 -20.672 7.578 1 70.62 85 SER A C 1
ATOM 698 O O . SER A 1 85 ? -11.141 -19.453 7.773 1 70.62 85 SER A O 1
ATOM 700 N N . LYS A 1 86 ? -10.039 -21.484 7.805 1 69.25 86 LYS A N 1
ATOM 701 C CA . LYS A 1 86 ? -8.906 -20.859 8.484 1 69.25 86 LYS A CA 1
ATOM 702 C C . LYS A 1 86 ? -8.172 -19.891 7.559 1 69.25 86 LYS A C 1
ATOM 704 O O . LYS A 1 86 ? -7.801 -18.797 7.973 1 69.25 86 LYS A O 1
ATOM 709 N N . SER A 1 87 ? -8.047 -20.391 6.336 1 74.75 87 SER A N 1
ATOM 710 C CA . SER A 1 87 ? -7.387 -19.547 5.34 1 74.75 87 SER A CA 1
ATOM 711 C C . SER A 1 87 ? -8.172 -18.25 5.102 1 74.75 87 SER A C 1
ATOM 713 O O . SER A 1 87 ? -7.59 -17.172 5.016 1 74.75 87 SER A O 1
ATOM 715 N N . LEU A 1 88 ? -9.445 -18.422 5.027 1 77.5 88 LEU A N 1
ATOM 716 C CA . LEU A 1 88 ? -10.297 -17.266 4.805 1 77.5 88 LEU A CA 1
ATOM 717 C C . LEU A 1 88 ? -10.234 -16.312 5.992 1 77.5 88 LEU A C 1
ATOM 719 O O . LEU A 1 88 ? -10.227 -15.086 5.812 1 77.5 88 LEU A O 1
ATOM 723 N N . ARG A 1 89 ? -10.18 -16.922 7.148 1 80.06 89 ARG A N 1
ATOM 724 C CA . ARG A 1 89 ? -10.086 -16.094 8.344 1 80.06 89 ARG A CA 1
ATOM 725 C C . ARG A 1 89 ? -8.773 -15.32 8.383 1 80.06 89 ARG A C 1
ATOM 727 O O . ARG A 1 89 ? -8.742 -14.148 8.766 1 80.06 89 ARG A O 1
ATOM 734 N N . LEU A 1 90 ? -7.816 -15.992 7.984 1 81.81 90 LEU A N 1
ATOM 735 C CA . LEU A 1 90 ? -6.504 -15.352 7.957 1 81.81 90 LEU A CA 1
ATOM 736 C C . LEU A 1 90 ? -6.488 -14.195 6.969 1 81.81 90 LEU A C 1
ATOM 738 O O . LEU A 1 90 ? -5.934 -13.133 7.258 1 81.81 90 LEU A O 1
ATOM 742 N N . ILE A 1 91 ? -7.121 -14.438 5.887 1 78.75 91 ILE A N 1
ATOM 743 C CA . ILE A 1 91 ? -7.184 -13.406 4.852 1 78.75 91 ILE A CA 1
ATOM 744 C C . ILE A 1 91 ? -7.973 -12.211 5.359 1 78.75 91 ILE A C 1
ATOM 746 O O . ILE A 1 91 ? -7.566 -11.062 5.164 1 78.75 91 ILE A O 1
ATOM 750 N N . THR A 1 92 ? -9.062 -12.547 5.977 1 81.69 92 THR A N 1
ATOM 751 C CA . THR A 1 92 ? -9.898 -11.484 6.523 1 81.69 92 THR A CA 1
ATOM 752 C C . THR A 1 92 ? -9.141 -10.703 7.594 1 81.69 92 THR A C 1
ATOM 754 O O . THR A 1 92 ? -9.242 -9.469 7.66 1 81.69 92 THR A O 1
ATOM 757 N N . ASN A 1 93 ? -8.398 -11.414 8.344 1 86.44 93 ASN A N 1
ATOM 758 C CA . ASN A 1 93 ? -7.621 -10.758 9.398 1 86.44 93 ASN A CA 1
ATOM 759 C C . ASN A 1 93 ? -6.527 -9.875 8.812 1 86.44 93 ASN A C 1
ATOM 761 O O . ASN A 1 93 ? -6.242 -8.797 9.344 1 86.44 93 ASN A O 1
ATOM 765 N N . LYS A 1 94 ? -5.957 -10.289 7.742 1 90.44 94 LYS A N 1
ATOM 766 C CA . LYS A 1 94 ? -4.938 -9.477 7.078 1 90.44 94 LYS A CA 1
ATOM 767 C C . LYS A 1 94 ? -5.527 -8.164 6.574 1 90.44 94 LYS A C 1
ATOM 769 O O . LYS A 1 94 ? -4.91 -7.105 6.711 1 90.44 94 LYS A O 1
ATOM 774 N N . ARG A 1 95 ? -6.66 -8.312 6.066 1 90.94 95 ARG A N 1
ATOM 775 C CA . ARG A 1 95 ? -7.332 -7.129 5.531 1 90.94 95 ARG A CA 1
ATOM 776 C C . ARG A 1 95 ? -7.688 -6.152 6.648 1 90.94 95 ARG A C 1
ATOM 778 O O . ARG A 1 95 ? -7.473 -4.945 6.516 1 90.94 95 ARG A O 1
ATOM 785 N N . ILE A 1 96 ? -8.227 -6.625 7.656 1 91.75 96 ILE A N 1
ATOM 786 C CA . ILE A 1 96 ? -8.625 -5.789 8.781 1 91.75 96 ILE A CA 1
ATOM 787 C C . ILE A 1 96 ? -7.398 -5.078 9.352 1 91.75 96 ILE A C 1
ATOM 789 O O . ILE A 1 96 ? -7.438 -3.873 9.617 1 91.75 96 ILE A O 1
ATOM 793 N N . LYS A 1 97 ? -6.359 -5.895 9.508 1 93.31 97 LYS A N 1
ATOM 794 C CA . LYS A 1 97 ? -5.125 -5.32 10.031 1 93.31 97 LYS A CA 1
ATOM 795 C C . LYS A 1 97 ? -4.613 -4.199 9.133 1 93.31 97 LYS A C 1
ATOM 797 O O . LYS A 1 97 ? -4.188 -3.15 9.617 1 93.31 97 LYS A O 1
ATOM 802 N N . LYS A 1 98 ? -4.719 -4.41 7.875 1 94.94 98 LYS A N 1
ATOM 803 C CA . LYS A 1 98 ? -4.258 -3.418 6.906 1 94.94 98 LYS A CA 1
ATOM 804 C C . LYS A 1 98 ? -5.109 -2.152 6.965 1 94.94 98 LYS A C 1
ATOM 806 O O . LYS A 1 98 ? -4.586 -1.04 6.895 1 94.94 98 LYS A O 1
ATOM 811 N N . LEU A 1 99 ? -6.371 -2.336 7.074 1 95.12 99 LEU A N 1
ATOM 812 C CA . LEU A 1 99 ? -7.277 -1.195 7.164 1 95.12 99 LEU A CA 1
ATOM 813 C C . LEU A 1 99 ? -7.035 -0.41 8.453 1 95.12 99 LEU A C 1
ATOM 815 O O . LEU A 1 99 ? -7.02 0.823 8.438 1 95.12 99 LEU A O 1
ATOM 819 N N . GLU A 1 100 ? -6.809 -1.096 9.539 1 96 100 GLU A N 1
ATOM 820 C CA . GLU A 1 100 ? -6.523 -0.452 10.812 1 96 100 GLU A CA 1
ATOM 821 C C . GLU A 1 100 ? -5.234 0.359 10.75 1 96 100 GLU A C 1
ATOM 823 O O . GLU A 1 100 ? -5.172 1.479 11.258 1 96 100 GLU A O 1
ATOM 828 N N . GLU A 1 101 ? -4.258 -0.282 10.195 1 95.94 101 GLU A N 1
ATOM 829 C CA . GLU A 1 101 ? -2.982 0.406 10.031 1 95.94 101 GLU A CA 1
ATOM 830 C C . GLU A 1 101 ? -3.145 1.684 9.219 1 95.94 101 GLU A C 1
ATOM 832 O O . GLU A 1 101 ? -2.57 2.721 9.555 1 95.94 101 GLU A O 1
ATOM 837 N N . THR A 1 102 ? -3.867 1.601 8.164 1 97 102 THR A N 1
ATOM 838 C CA . THR A 1 102 ? -4.086 2.746 7.289 1 97 102 THR A CA 1
ATOM 839 C C . THR A 1 102 ? -4.812 3.865 8.031 1 97 102 THR A C 1
ATOM 841 O O . THR A 1 102 ? -4.379 5.02 8 1 97 102 THR A O 1
ATOM 844 N N . ILE A 1 103 ? -5.84 3.504 8.727 1 97.12 103 ILE A N 1
ATOM 845 C CA . ILE A 1 103 ? -6.625 4.484 9.469 1 97.12 103 ILE A CA 1
ATOM 846 C C . ILE A 1 103 ? -5.762 5.129 10.547 1 97.12 103 ILE A C 1
ATOM 848 O O . ILE A 1 103 ? -5.766 6.352 10.703 1 97.12 103 ILE A O 1
ATOM 852 N N . ARG A 1 104 ? -5.09 4.32 11.273 1 97.19 104 ARG A N 1
ATOM 853 C CA . ARG A 1 104 ? -4.223 4.832 12.328 1 97.19 104 ARG A CA 1
ATOM 854 C C . ARG A 1 104 ? -3.195 5.809 11.773 1 97.19 104 ARG A C 1
ATOM 856 O O . ARG A 1 104 ? -2.938 6.855 12.367 1 97.19 104 ARG A O 1
ATOM 863 N N . SER A 1 105 ? -2.58 5.461 10.68 1 97.19 105 SER A N 1
ATOM 864 C CA . SER A 1 105 ? -1.576 6.32 10.055 1 97.19 105 SER A CA 1
ATOM 865 C C . SER A 1 105 ? -2.174 7.66 9.641 1 97.19 105 SER A C 1
ATOM 867 O O . SER A 1 105 ? -1.565 8.711 9.859 1 97.19 105 SER A O 1
ATOM 869 N N . ILE A 1 106 ? -3.338 7.594 9.102 1 98 106 ILE A N 1
ATOM 870 C CA . ILE A 1 106 ? -4.008 8.82 8.688 1 98 106 ILE A CA 1
ATOM 871 C C . ILE A 1 106 ? -4.398 9.633 9.922 1 98 106 ILE A C 1
ATOM 873 O O . ILE A 1 106 ? -4.219 10.852 9.945 1 98 106 ILE A O 1
ATOM 877 N N . ASP A 1 107 ? -4.871 9.016 11 1 98.12 107 ASP A N 1
ATOM 878 C CA . ASP A 1 107 ? -5.234 9.688 12.242 1 98.12 107 ASP A CA 1
ATOM 879 C C . ASP A 1 107 ? -4.043 10.445 12.828 1 98.12 107 ASP A C 1
ATOM 881 O O . ASP A 1 107 ? -4.184 11.594 13.258 1 98.12 107 ASP A O 1
ATOM 885 N N . ILE A 1 108 ? -2.965 9.812 12.828 1 96.81 108 ILE A N 1
ATOM 886 C CA . ILE A 1 108 ? -1.757 10.398 13.391 1 96.81 108 ILE A CA 1
ATOM 887 C C . ILE A 1 108 ? -1.395 11.672 12.625 1 96.81 108 ILE A C 1
ATOM 889 O O . ILE A 1 108 ? -1.145 12.719 13.227 1 96.81 108 ILE A O 1
ATOM 893 N N . VAL A 1 109 ? -1.435 11.641 11.359 1 97.88 109 VAL A N 1
ATOM 894 C CA . VAL A 1 109 ? -1.02 12.773 10.531 1 97.88 109 VAL A CA 1
ATOM 895 C C . VAL A 1 109 ? -2.051 13.891 10.625 1 97.88 109 VAL A C 1
ATOM 897 O O . VAL A 1 109 ? -1.695 15.055 10.805 1 97.88 109 VAL A O 1
ATOM 900 N N . ILE A 1 110 ? -3.295 13.523 10.555 1 98 110 ILE A N 1
ATOM 901 C CA . ILE A 1 110 ? -4.371 14.508 10.609 1 98 110 ILE A CA 1
ATOM 902 C C . ILE A 1 110 ? -4.363 15.203 11.969 1 98 110 ILE A C 1
ATOM 904 O O . ILE A 1 110 ? -4.629 16.406 12.055 1 98 110 ILE A O 1
ATOM 908 N N . GLY A 1 111 ? -4.094 14.453 12.969 1 97.44 111 GLY A N 1
ATOM 909 C CA . GLY A 1 111 ? -4.059 14.992 14.312 1 97.44 111 GLY A CA 1
ATOM 910 C C . GLY A 1 111 ? -2.961 16.016 14.516 1 97.44 111 GLY A C 1
ATOM 911 O O . GLY A 1 111 ? -3.004 16.812 15.469 1 97.44 111 GLY A O 1
ATOM 912 N N . GLU A 1 112 ? -1.974 16.062 13.609 1 97 112 GLU A N 1
ATOM 913 C CA . GLU A 1 112 ? -0.833 16.969 13.75 1 97 112 GLU A CA 1
ATOM 914 C C . GLU A 1 112 ? -0.983 18.188 12.844 1 97 112 GLU A C 1
ATOM 916 O O . GLU A 1 112 ? -0.183 19.125 12.914 1 97 112 GLU A O 1
ATOM 921 N N . LEU A 1 113 ? -2.018 18.234 12.062 1 97.5 113 LEU A N 1
ATOM 922 C CA . LEU A 1 113 ? -2.182 19.328 11.109 1 97.5 113 LEU A CA 1
ATOM 923 C C . LEU A 1 113 ? -2.711 20.578 11.812 1 97.5 113 LEU A C 1
ATOM 925 O O . LEU A 1 113 ? -3.531 20.484 12.727 1 97.5 113 LEU A O 1
ATOM 929 N N . ASP A 1 114 ? -2.205 21.703 11.367 1 97.31 114 ASP A N 1
ATOM 930 C CA . ASP A 1 114 ? -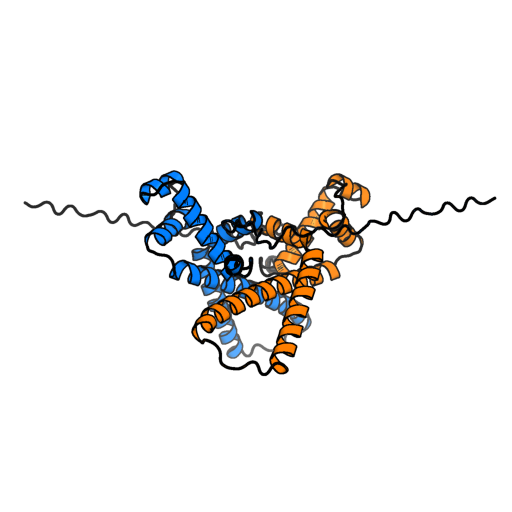2.83 22.938 11.828 1 97.31 114 ASP A CA 1
ATOM 931 C C . ASP A 1 114 ? -4.191 23.156 11.172 1 97.31 114 ASP A C 1
ATOM 933 O O . ASP A 1 114 ? -4.594 22.375 10.305 1 97.31 114 ASP A O 1
ATOM 937 N N . GLU A 1 115 ? -4.84 24.156 11.586 1 96.75 115 GLU A N 1
ATOM 938 C CA . GLU A 1 115 ? -6.223 24.375 11.18 1 96.75 115 GLU A CA 1
ATOM 939 C C . GLU A 1 115 ? -6.328 24.594 9.68 1 96.75 115 GLU A C 1
ATOM 941 O O . GLU A 1 115 ? -7.262 24.094 9.039 1 96.75 115 GLU A O 1
ATOM 946 N N . HIS A 1 116 ? -5.41 25.266 9.078 1 96.56 116 HIS A N 1
ATOM 947 C CA . HIS A 1 116 ? -5.461 25.562 7.648 1 96.56 116 HIS A CA 1
ATOM 948 C C . HIS A 1 116 ? -5.238 24.297 6.816 1 96.56 116 HIS A C 1
ATOM 950 O O . HIS A 1 116 ? -5.973 24.047 5.863 1 96.56 116 HIS A O 1
ATOM 956 N N . LYS A 1 117 ? -4.305 23.531 7.227 1 98.12 117 LYS A N 1
ATOM 957 C CA . LYS A 1 117 ? -3.998 22.312 6.5 1 98.12 117 LYS A CA 1
ATOM 958 C C . LYS A 1 117 ? -5.113 21.281 6.668 1 98.12 117 LYS A C 1
ATOM 960 O O . LYS A 1 117 ? -5.406 20.516 5.742 1 98.12 117 LYS A O 1
ATOM 965 N N . TYR A 1 118 ? -5.637 21.344 7.867 1 98 118 TYR A N 1
ATOM 966 C CA . TYR A 1 118 ? -6.773 20.453 8.078 1 98 118 TYR A CA 1
ATOM 967 C C . TYR A 1 118 ? -7.934 20.828 7.164 1 98 118 TYR A C 1
ATOM 969 O O . TYR A 1 118 ? -8.578 19.969 6.57 1 98 118 TYR A O 1
ATOM 977 N N . LYS A 1 119 ? -8.203 22.062 7.113 1 97.81 119 LYS A N 1
ATOM 978 C CA . LYS A 1 119 ? -9.273 22.547 6.25 1 97.81 119 LYS A CA 1
ATOM 979 C C . LYS A 1 119 ? -9.016 22.172 4.793 1 97.81 119 LYS A C 1
ATOM 981 O O . LYS A 1 119 ? -9.945 21.875 4.047 1 97.81 119 LYS A O 1
ATOM 986 N N . LEU A 1 120 ? -7.793 22.219 4.387 1 98.31 120 LEU A N 1
ATOM 987 C CA . LEU A 1 120 ? -7.41 21.797 3.043 1 98.31 120 LEU A CA 1
ATOM 988 C C . LEU A 1 120 ? -7.82 20.359 2.787 1 98.31 120 LEU A C 1
ATOM 990 O O . LEU A 1 120 ? -8.43 20.047 1.759 1 98.31 120 LEU A O 1
ATOM 994 N N . VAL A 1 121 ? -7.477 19.469 3.695 1 98.25 121 VAL A N 1
ATOM 995 C CA . VAL A 1 121 ? -7.797 18.047 3.564 1 98.25 121 VAL A CA 1
ATOM 996 C C . VAL A 1 121 ? -9.305 17.859 3.475 1 98.25 121 VAL A C 1
ATOM 998 O O . VAL A 1 121 ? -9.797 17.094 2.646 1 98.25 121 VAL A O 1
ATOM 1001 N N . GLU A 1 122 ? -9.992 18.609 4.277 1 97.25 122 GLU A N 1
ATOM 1002 C CA . GLU A 1 122 ? -11.453 18.516 4.293 1 97.25 122 GLU A CA 1
ATOM 1003 C C . GLU A 1 122 ? -12.039 18.922 2.943 1 97.25 122 GLU A C 1
ATOM 1005 O O . GLU A 1 122 ? -12.852 18.203 2.371 1 97.25 122 GLU A O 1
ATOM 1010 N N . LEU A 1 123 ? -11.609 20.047 2.434 1 97.25 123 LEU A N 1
ATOM 1011 C CA . LEU A 1 123 ? -12.148 20.594 1.19 1 97.25 123 LEU A CA 1
ATOM 1012 C C . LEU A 1 123 ? -11.781 19.703 0.007 1 97.25 123 LEU A C 1
ATOM 1014 O O . LEU A 1 123 ? -12.586 19.516 -0.906 1 97.25 123 LEU A O 1
ATOM 1018 N N . LYS A 1 124 ? -10.633 19.141 0.06 1 97.25 124 LYS A N 1
ATOM 1019 C CA . LYS A 1 124 ? -10.133 18.422 -1.099 1 97.25 124 LYS A CA 1
ATOM 1020 C C . LYS A 1 124 ? -10.672 16.984 -1.127 1 97.25 124 LYS A C 1
ATOM 1022 O O . LYS A 1 124 ? -10.977 16.453 -2.195 1 97.25 124 LYS A O 1
ATOM 1027 N N . TYR A 1 125 ? -10.828 16.438 0.08 1 96.69 125 TYR A N 1
ATOM 1028 C CA . TYR A 1 125 ? -11.07 15 0.056 1 96.69 125 TYR A CA 1
ATOM 1029 C C . TYR A 1 125 ? -12.406 14.664 0.722 1 96.69 125 TYR A C 1
ATOM 1031 O O . TYR A 1 125 ? -12.984 13.609 0.463 1 96.69 125 TYR A O 1
ATOM 1039 N N . TRP A 1 126 ? -12.922 15.523 1.539 1 96.38 126 TRP A N 1
ATOM 1040 C CA . TRP A 1 126 ? -14.008 15.047 2.396 1 96.38 126 TRP A CA 1
ATOM 1041 C C . TRP A 1 126 ? -15.266 15.891 2.205 1 96.38 126 TRP A C 1
ATOM 1043 O O . TRP A 1 126 ? -16.312 15.594 2.789 1 96.38 126 TRP A O 1
ATOM 1053 N N . THR A 1 127 ? -15.133 16.891 1.458 1 93 127 THR A N 1
ATOM 1054 C CA . THR A 1 127 ? -16.312 17.703 1.17 1 93 127 THR A CA 1
ATOM 1055 C C . THR A 1 127 ? -17.094 17.141 -0.012 1 93 127 THR A C 1
ATOM 1057 O O . THR A 1 127 ? -16.516 16.859 -1.064 1 93 127 THR A O 1
ATOM 1060 N N . ARG A 1 128 ? -18.375 17 0.216 1 87.75 128 ARG A N 1
ATOM 1061 C CA . ARG A 1 128 ? -19.234 16.484 -0.838 1 87.75 128 ARG A CA 1
ATOM 1062 C C . ARG A 1 128 ? -20.469 17.375 -1.02 1 87.75 128 ARG A C 1
ATOM 1064 O O . ARG A 1 128 ? -21.078 17.797 -0.039 1 87.75 128 ARG A O 1
ATOM 1071 N N . PRO A 1 129 ? -20.828 17.609 -2.285 1 87.69 129 PRO A N 1
ATOM 1072 C CA . PRO A 1 129 ? -20.094 17.281 -3.518 1 87.69 129 PRO A CA 1
ATOM 1073 C C . PRO A 1 129 ? -18.828 18.125 -3.684 1 87.69 129 PRO A C 1
ATOM 1075 O O . PRO A 1 129 ? -18.703 19.203 -3.09 1 87.69 129 PRO A O 1
ATOM 1078 N N . LYS A 1 130 ? -17.859 17.469 -4.41 1 84.69 130 LYS A N 1
ATOM 1079 C CA . LYS A 1 130 ? -16.625 18.219 -4.68 1 84.69 130 LYS A CA 1
ATOM 1080 C C . LYS A 1 130 ? -16.891 19.391 -5.617 1 84.69 130 LYS A C 1
ATOM 1082 O O . LYS A 1 130 ? -17.094 19.203 -6.82 1 84.69 130 LYS A O 1
ATOM 1087 N N . LEU A 1 131 ? -16.922 20.609 -5.047 1 85.88 131 LEU A N 1
ATOM 1088 C CA . LEU A 1 131 ? -17.312 21.766 -5.836 1 85.88 131 LEU A CA 1
ATOM 1089 C C . LEU A 1 131 ? -16.078 22.594 -6.238 1 85.88 131 LEU A C 1
ATOM 1091 O O . LEU A 1 131 ? -16.109 23.297 -7.242 1 85.88 131 LEU A O 1
ATOM 1095 N N . LEU A 1 132 ? -15.094 22.469 -5.484 1 93.62 132 LEU A N 1
ATOM 1096 C CA . LEU A 1 132 ? -13.953 23.344 -5.711 1 93.62 132 LEU A CA 1
ATOM 1097 C C . LEU A 1 132 ? -12.812 22.594 -6.383 1 93.62 132 LEU A C 1
ATOM 1099 O O . LEU A 1 132 ? -12.492 21.469 -5.988 1 93.62 132 LEU A O 1
ATOM 1103 N N . SER A 1 133 ? -12.281 23.234 -7.402 1 96.25 133 SER A N 1
ATOM 1104 C CA . SER A 1 133 ? -11 22.781 -7.941 1 96.25 133 SER A CA 1
ATOM 1105 C C . SER A 1 133 ? -9.852 23.109 -6.996 1 96.25 133 SER A C 1
ATOM 1107 O O . SER A 1 133 ? -10.055 23.781 -5.977 1 96.25 133 SER A O 1
ATOM 1109 N N . ASP A 1 134 ? -8.656 22.609 -7.359 1 96.81 134 ASP A N 1
ATOM 1110 C CA . ASP A 1 134 ? -7.488 22.938 -6.551 1 96.81 134 ASP A CA 1
ATOM 1111 C C . ASP A 1 134 ? -7.297 24.453 -6.461 1 96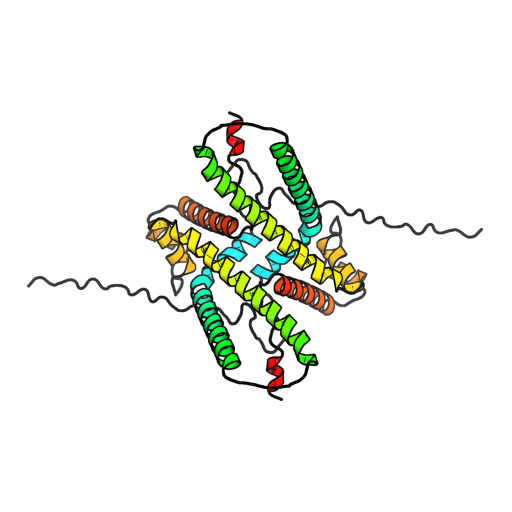.81 134 ASP A C 1
ATOM 1113 O O . ASP A 1 134 ? -6.957 24.984 -5.398 1 96.81 134 ASP A O 1
ATOM 1117 N N . MET A 1 135 ? -7.555 25.047 -7.547 1 96.94 135 MET A N 1
ATOM 1118 C CA . MET A 1 135 ? -7.441 26.516 -7.551 1 96.94 135 MET A CA 1
ATOM 1119 C C . MET A 1 135 ? -8.539 27.141 -6.699 1 96.94 135 MET A C 1
ATOM 1121 O O . MET A 1 135 ? -8.305 28.141 -6.023 1 96.94 135 MET A O 1
ATOM 1125 N N . GLY A 1 136 ? -9.734 26.625 -6.773 1 97.5 136 GLY A N 1
ATOM 1126 C CA . GLY A 1 136 ? -10.812 27.078 -5.906 1 97.5 136 GLY A CA 1
ATOM 1127 C C . GLY A 1 136 ? -10.492 26.922 -4.434 1 97.5 136 GLY A C 1
ATOM 1128 O O . GLY A 1 136 ? -10.805 27.797 -3.627 1 97.5 136 GLY A O 1
ATOM 1129 N N . ILE A 1 137 ? -9.844 25.859 -4.074 1 97.88 137 ILE A N 1
ATOM 1130 C CA . ILE A 1 137 ? -9.453 25.594 -2.693 1 97.88 137 ILE A CA 1
ATOM 1131 C C . ILE A 1 137 ? -8.398 26.609 -2.254 1 97.88 137 ILE A C 1
ATOM 1133 O O . ILE A 1 137 ? -8.461 27.141 -1.144 1 97.88 137 ILE A O 1
ATOM 1137 N N . ALA A 1 138 ? -7.457 26.875 -3.078 1 98.38 138 ALA A N 1
ATOM 1138 C CA . ALA A 1 138 ? -6.426 27.859 -2.779 1 98.38 138 ALA A CA 1
ATOM 1139 C C . ALA A 1 138 ? -7.043 29.219 -2.463 1 98.38 138 ALA A C 1
ATOM 1141 O O . ALA A 1 138 ? -6.641 29.875 -1.505 1 98.38 138 ALA A O 1
ATOM 1142 N N . LYS A 1 139 ? -8.023 29.641 -3.207 1 98.06 139 LYS A N 1
ATOM 1143 C CA . LYS A 1 139 ? -8.711 30.906 -2.996 1 98.06 139 LYS A CA 1
ATOM 1144 C C . LYS A 1 139 ? -9.461 30.906 -1.669 1 98.06 139 LYS A C 1
ATOM 1146 O O . LYS A 1 139 ? -9.406 31.891 -0.918 1 98.06 139 LYS A O 1
ATOM 1151 N N . GLU A 1 140 ? -10.125 29.828 -1.475 1 96.81 140 GLU A N 1
ATOM 1152 C CA . GLU A 1 140 ? -10.898 29.703 -0.242 1 96.81 140 GLU A CA 1
ATOM 1153 C C . GLU A 1 140 ? -10 29.812 0.986 1 96.81 140 GLU A C 1
ATOM 1155 O O . GLU A 1 140 ? -10.398 30.406 1.998 1 96.81 140 GLU A O 1
ATOM 1160 N N . LEU A 1 141 ? -8.789 29.312 0.933 1 97.88 141 LEU A N 1
ATOM 1161 C CA . LEU A 1 141 ? -7.848 29.297 2.047 1 97.88 141 LEU A CA 1
ATOM 1162 C C . LEU A 1 141 ? -6.941 30.531 2.006 1 97.88 141 LEU A C 1
ATOM 1164 O O . LEU A 1 141 ? -6.121 30.734 2.902 1 97.88 141 LEU A O 1
ATOM 1168 N N . ASN A 1 142 ? -7.047 31.297 1.028 1 98.19 142 ASN A N 1
ATOM 1169 C CA . ASN A 1 142 ? -6.25 32.5 0.824 1 98.19 142 ASN A CA 1
ATOM 1170 C C . ASN A 1 142 ? -4.762 32.188 0.733 1 98.19 142 ASN A C 1
ATOM 1172 O O . ASN A 1 142 ? -3.941 32.812 1.403 1 98.19 142 ASN A O 1
ATOM 1176 N N . ILE A 1 143 ? -4.395 31.172 -0.083 1 98.06 143 ILE A N 1
ATOM 1177 C CA . ILE A 1 143 ? -3.008 30.812 -0.355 1 98.06 143 ILE A CA 1
ATOM 1178 C C . ILE A 1 143 ? -2.787 30.719 -1.863 1 98.06 143 ILE A C 1
ATOM 1180 O O . ILE A 1 143 ? -3.746 30.688 -2.637 1 98.06 143 ILE A O 1
ATOM 1184 N N . ASP A 1 144 ? -1.467 30.719 -2.242 1 97.88 144 ASP A N 1
ATOM 1185 C CA . ASP A 1 144 ? -1.161 30.578 -3.66 1 97.88 144 ASP A CA 1
ATOM 1186 C C . ASP A 1 144 ? -1.1 29.094 -4.055 1 97.88 144 ASP A C 1
ATOM 1188 O O . ASP A 1 144 ? -1.047 28.219 -3.191 1 97.88 144 ASP A O 1
ATOM 1192 N N . ARG A 1 145 ? -1.063 28.906 -5.305 1 96.62 145 ARG A N 1
ATOM 1193 C CA . ARG A 1 145 ? -1.079 27.562 -5.871 1 96.62 145 ARG A CA 1
ATOM 1194 C C . ARG A 1 145 ? 0.129 26.75 -5.402 1 96.62 145 ARG A C 1
ATOM 1196 O O . ARG A 1 145 ? 0.006 25.578 -5.074 1 96.62 145 ARG A O 1
ATOM 1203 N N . ALA A 1 146 ? 1.244 27.344 -5.363 1 97.44 146 ALA A N 1
ATOM 1204 C CA . ALA A 1 146 ? 2.471 26.672 -4.961 1 97.44 146 ALA A CA 1
ATOM 1205 C C . ALA A 1 146 ? 2.377 26.172 -3.52 1 97.44 146 ALA A C 1
ATOM 1207 O O . ALA A 1 146 ? 2.785 25.047 -3.213 1 97.44 146 ALA A O 1
ATOM 1208 N N . THR A 1 147 ? 1.841 26.984 -2.707 1 97.88 147 THR A N 1
ATOM 1209 C CA . THR A 1 147 ? 1.671 26.641 -1.301 1 97.88 147 THR A CA 1
ATOM 1210 C C . THR A 1 147 ? 0.676 25.5 -1.141 1 97.88 147 THR A C 1
ATOM 1212 O O . THR A 1 147 ? 0.88 24.594 -0.32 1 97.88 147 THR A O 1
ATOM 1215 N N . LEU A 1 148 ? -0.373 25.516 -1.949 1 97.94 148 LEU A N 1
ATOM 1216 C CA . LEU A 1 148 ? -1.372 24.453 -1.905 1 97.94 148 LEU A CA 1
ATOM 1217 C C . LEU A 1 148 ? -0.734 23.094 -2.176 1 97.94 148 LEU A C 1
ATOM 1219 O O . LEU A 1 148 ? -0.913 22.156 -1.397 1 97.94 148 LEU A O 1
ATOM 1223 N N . TYR A 1 149 ? 0.073 23.047 -3.182 1 97.19 149 TYR A N 1
ATOM 1224 C CA . TYR A 1 149 ? 0.642 21.766 -3.574 1 97.19 149 TYR A CA 1
ATOM 1225 C C . TYR A 1 149 ? 1.769 21.344 -2.631 1 97.19 149 TYR A C 1
ATOM 1227 O O . TYR A 1 149 ? 1.968 20.156 -2.371 1 97.19 149 TYR A O 1
ATOM 1235 N N . ARG A 1 150 ? 2.406 22.344 -2.086 1 96.75 150 ARG A N 1
ATOM 1236 C CA . ARG A 1 150 ? 3.4 22.031 -1.064 1 96.75 150 ARG A CA 1
ATOM 1237 C C . ARG A 1 150 ? 2.752 21.391 0.156 1 96.75 150 ARG A C 1
ATOM 1239 O O . ARG A 1 150 ? 3.283 20.422 0.713 1 96.75 150 ARG A O 1
ATOM 1246 N N . TRP A 1 151 ? 1.649 21.953 0.523 1 97.75 151 TRP A N 1
ATOM 1247 C CA . TRP A 1 151 ? 0.929 21.406 1.67 1 97.75 151 TRP A CA 1
ATOM 1248 C C . TRP A 1 151 ? 0.404 20.016 1.371 1 97.75 151 TRP A C 1
ATOM 1250 O O . TRP A 1 151 ? 0.575 19.094 2.176 1 97.75 151 TRP A O 1
ATOM 1260 N N . ILE A 1 152 ? -0.175 19.844 0.202 1 97.62 152 ILE A N 1
ATOM 1261 C CA . ILE A 1 152 ? -0.71 18.547 -0.2 1 97.62 152 ILE A CA 1
ATOM 1262 C C . ILE A 1 152 ? 0.411 17.516 -0.222 1 97.62 152 ILE A C 1
ATOM 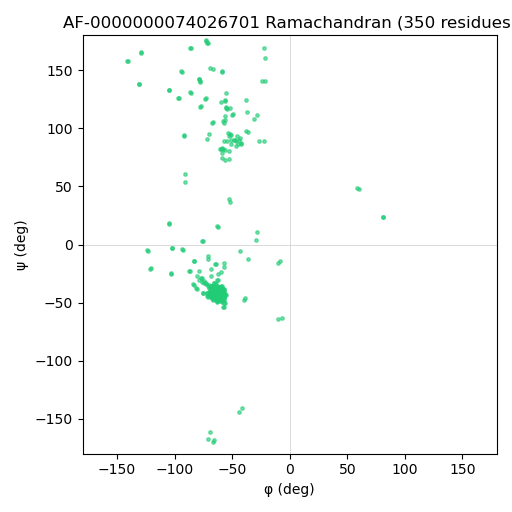1264 O O . ILE A 1 152 ? 0.284 16.438 0.375 1 97.62 152 ILE A O 1
ATOM 1268 N N . ASP A 1 153 ? 1.492 17.891 -0.833 1 96.69 153 ASP A N 1
ATOM 1269 C CA . ASP A 1 153 ? 2.621 16.969 -0.936 1 96.69 153 ASP A CA 1
ATOM 1270 C C . ASP A 1 153 ? 3.172 16.625 0.444 1 96.69 153 ASP A C 1
ATOM 1272 O O . ASP A 1 153 ? 3.514 15.469 0.706 1 96.69 153 ASP A O 1
ATOM 1276 N N . GLY A 1 154 ? 3.266 17.609 1.267 1 96.5 154 GLY A N 1
ATOM 1277 C CA . GLY A 1 154 ? 3.744 17.359 2.619 1 96.5 154 GLY A CA 1
ATOM 1278 C C . GLY A 1 154 ? 2.871 16.406 3.398 1 96.5 154 GLY A C 1
ATOM 1279 O O . GLY A 1 154 ? 3.379 15.523 4.102 1 96.5 154 GLY A O 1
ATOM 1280 N N . ILE A 1 155 ? 1.604 16.531 3.252 1 98 155 ILE A N 1
ATOM 1281 C CA .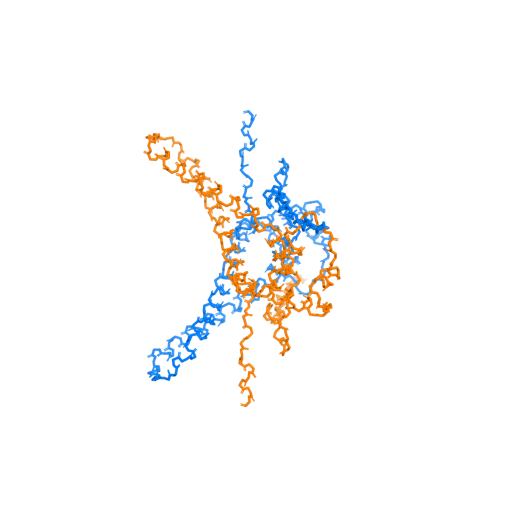 ILE A 1 155 ? 0.652 15.688 3.965 1 98 155 ILE A CA 1
ATOM 1282 C C . ILE A 1 155 ? 0.734 14.258 3.436 1 98 155 ILE A C 1
ATOM 1284 O O . ILE A 1 155 ? 0.776 13.297 4.215 1 98 155 ILE A O 1
ATOM 1288 N N . LEU A 1 156 ? 0.805 14.125 2.141 1 98 156 LEU A N 1
ATOM 1289 C CA . LEU A 1 156 ? 0.875 12.797 1.529 1 98 156 LEU A CA 1
ATOM 1290 C C . LEU A 1 156 ? 2.178 12.102 1.899 1 98 156 LEU A C 1
ATOM 1292 O O . LEU A 1 156 ? 2.189 10.891 2.154 1 98 156 LEU A O 1
ATOM 1296 N N . ILE A 1 157 ? 3.238 12.867 1.978 1 96.44 157 ILE A N 1
ATOM 1297 C CA . ILE A 1 157 ? 4.523 12.305 2.377 1 96.44 157 ILE A CA 1
ATOM 1298 C C . ILE A 1 157 ? 4.457 11.844 3.83 1 96.44 157 ILE A C 1
ATOM 1300 O O . ILE A 1 157 ? 4.926 10.75 4.16 1 96.44 157 ILE A O 1
ATOM 1304 N N . ALA A 1 158 ? 3.871 12.648 4.691 1 96.5 158 ALA A N 1
ATOM 1305 C CA . ALA A 1 158 ? 3.748 12.289 6.102 1 96.5 158 ALA A CA 1
ATOM 1306 C C . ALA A 1 158 ? 2.971 10.984 6.273 1 96.5 158 ALA A C 1
ATOM 1308 O O . ALA A 1 158 ? 3.355 10.125 7.07 1 96.5 158 ALA A O 1
ATOM 1309 N N . ILE A 1 159 ? 1.944 10.82 5.48 1 97.69 159 ILE A N 1
ATOM 1310 C CA . ILE A 1 159 ? 1.142 9.609 5.562 1 97.69 159 ILE A CA 1
ATOM 1311 C C . ILE A 1 159 ? 1.943 8.422 5.027 1 97.69 159 ILE A C 1
ATOM 1313 O O . ILE A 1 159 ? 1.905 7.332 5.598 1 97.69 159 ILE A O 1
ATOM 1317 N N . ALA A 1 160 ? 2.66 8.656 3.953 1 97.19 160 ALA A N 1
ATOM 1318 C CA . ALA A 1 160 ? 3.48 7.602 3.363 1 97.19 160 ALA A CA 1
ATOM 1319 C C . ALA A 1 160 ? 4.52 7.09 4.359 1 97.19 160 ALA A C 1
ATOM 1321 O O . ALA A 1 160 ? 4.773 5.887 4.438 1 97.19 160 ALA A O 1
ATOM 1322 N N . ILE A 1 161 ? 5.102 7.996 5.105 1 94.25 161 ILE A N 1
ATOM 1323 C CA . ILE A 1 161 ? 6.105 7.656 6.109 1 94.25 161 ILE A CA 1
ATOM 1324 C C . ILE A 1 161 ? 5.453 6.871 7.246 1 94.25 161 ILE A C 1
ATOM 1326 O O . ILE A 1 161 ? 5.961 5.828 7.66 1 94.25 161 ILE A O 1
ATOM 1330 N N . GLU A 1 162 ? 4.293 7.398 7.684 1 95.62 162 GLU A N 1
ATOM 1331 C CA . GLU A 1 162 ? 3.594 6.73 8.773 1 95.62 162 GLU A CA 1
ATOM 1332 C C . GLU A 1 162 ? 3.166 5.32 8.375 1 95.62 162 GLU A C 1
ATOM 1334 O O . GLU A 1 162 ? 3.145 4.414 9.211 1 95.62 162 GLU A O 1
ATOM 1339 N N . LEU A 1 163 ? 2.873 5.07 7.094 1 96.31 163 LEU A N 1
ATOM 1340 C CA . LEU A 1 163 ? 2.441 3.775 6.578 1 96.31 163 LEU A CA 1
ATOM 1341 C C . LEU A 1 163 ? 3.639 2.871 6.309 1 96.31 163 LEU A C 1
ATOM 1343 O O . LEU A 1 163 ? 3.475 1.677 6.051 1 96.31 163 LEU A O 1
ATOM 1347 N N . GLY A 1 164 ? 4.844 3.441 6.289 1 93.44 164 GLY A N 1
ATOM 1348 C CA . GLY A 1 164 ? 6.051 2.682 6.008 1 93.44 164 GLY A CA 1
ATOM 1349 C C . GLY A 1 164 ? 6.281 2.461 4.523 1 93.44 164 GLY A C 1
ATOM 1350 O O . GLY A 1 164 ? 6.941 1.496 4.129 1 93.44 164 GLY A O 1
ATOM 1351 N N . LEU A 1 165 ? 5.703 3.348 3.744 1 94.25 165 LEU A N 1
ATOM 1352 C CA . LEU A 1 165 ? 5.84 3.176 2.301 1 94.25 165 LEU A CA 1
ATOM 1353 C C . LEU A 1 165 ? 7.109 3.846 1.791 1 94.25 165 LEU A C 1
ATOM 1355 O O . LEU A 1 165 ? 7.59 3.525 0.702 1 94.25 165 LEU A O 1
ATOM 1359 N N . VAL A 1 166 ? 7.637 4.871 2.564 1 90.94 166 VAL A N 1
ATOM 1360 C CA . VAL A 1 166 ? 8.875 5.57 2.236 1 90.94 166 VAL A CA 1
ATOM 1361 C C . VAL A 1 166 ? 9.672 5.844 3.512 1 90.94 166 VAL A C 1
ATOM 1363 O O . VAL A 1 166 ? 9.117 5.797 4.613 1 90.94 166 VAL A O 1
ATOM 1366 N N . GLU A 1 167 ? 10.945 6.023 3.266 1 82.06 167 GLU A N 1
ATOM 1367 C CA . GLU A 1 167 ? 11.805 6.359 4.402 1 82.06 167 GLU A CA 1
ATOM 1368 C C . GLU A 1 167 ? 11.961 7.871 4.547 1 82.06 167 GLU A C 1
ATOM 1370 O O . GLU A 1 167 ? 11.852 8.609 3.566 1 82.06 167 GLU A O 1
ATOM 1375 N N . GLU A 1 168 ? 12.117 8.266 5.797 1 76.5 168 GLU A N 1
ATOM 1376 C CA . GLU A 1 168 ? 12.398 9.68 6.031 1 76.5 168 GLU A CA 1
ATOM 1377 C C . GLU A 1 168 ? 13.82 10.031 5.613 1 76.5 168 GLU A C 1
ATOM 1379 O O . GLU A 1 168 ? 14.766 9.297 5.91 1 76.5 168 GLU A O 1
ATOM 1384 N N . PRO A 1 169 ? 13.938 11.039 4.77 1 61.19 169 PRO A N 1
ATOM 1385 C CA . PRO A 1 169 ? 15.297 11.406 4.375 1 61.19 169 PRO A CA 1
ATOM 1386 C C . PRO A 1 169 ? 16.172 11.773 5.566 1 61.19 169 PRO A C 1
ATOM 1388 O O . PRO A 1 169 ? 15.695 12.336 6.551 1 61.19 169 PRO A O 1
ATOM 1391 N N . SER A 1 170 ? 17.094 10.945 5.957 1 55.44 170 SER A N 1
ATOM 1392 C CA . SER A 1 170 ? 18.047 11.258 7.023 1 55.44 170 SER A CA 1
ATOM 1393 C C . SER A 1 170 ? 18.469 12.727 6.977 1 55.44 170 SER A C 1
ATOM 1395 O O . SER A 1 170 ? 18.641 13.289 5.895 1 55.44 170 SER A O 1
ATOM 1397 N N . LEU A 1 171 ? 18.125 13.578 8.016 1 45.34 171 LEU A N 1
ATOM 1398 C CA . LEU A 1 171 ? 18.781 14.852 8.281 1 45.34 171 LEU A CA 1
ATOM 1399 C C . LEU A 1 171 ? 20.281 14.758 7.98 1 45.34 171 LEU A C 1
ATOM 1401 O O . LEU A 1 171 ? 21.016 15.734 8.164 1 45.34 171 LEU A O 1
ATOM 1405 N N . ARG A 1 172 ? 20.797 13.672 7.801 1 41.19 172 ARG A N 1
ATOM 1406 C CA . ARG A 1 172 ? 22.25 13.664 7.754 1 41.19 172 ARG A CA 1
ATOM 1407 C C . ARG A 1 172 ? 22.766 14.5 6.594 1 41.19 172 ARG A C 1
ATOM 1409 O O . ARG A 1 172 ? 23.984 14.633 6.402 1 41.19 172 ARG A O 1
ATOM 1416 N N . GLN A 1 173 ? 22.078 14.719 5.566 1 37.84 173 GLN A N 1
ATOM 1417 C CA . GLN A 1 173 ? 22.828 15.562 4.637 1 37.84 173 GLN A CA 1
ATOM 1418 C C . GLN A 1 173 ? 23.25 16.875 5.305 1 37.84 173 GLN A C 1
ATOM 1420 O O . GLN A 1 173 ? 23.953 17.688 4.699 1 37.84 173 GLN A O 1
ATOM 1425 N N . SER A 1 174 ? 22.672 17.234 6.402 1 34.19 174 SER A N 1
ATOM 1426 C CA . SER A 1 174 ? 23.219 18.5 6.883 1 34.19 174 SER A CA 1
ATOM 1427 C C . SER A 1 174 ? 24.672 18.328 7.344 1 34.19 174 SER A C 1
ATOM 1429 O O . SER A 1 174 ? 25.297 19.281 7.809 1 34.19 174 SER A O 1
ATOM 1431 N N . CYS A 1 175 ? 25.062 17.109 7.789 1 32.59 175 CYS A N 1
ATOM 1432 C CA . CYS A 1 175 ? 26.344 17.359 8.445 1 32.59 175 CYS A CA 1
ATOM 1433 C C . CYS A 1 175 ? 27.422 17.688 7.422 1 32.59 175 CYS A C 1
ATOM 1435 O O . CYS A 1 175 ? 28.609 17.688 7.754 1 32.59 175 CYS A O 1
ATOM 1437 N N . ASP A 1 176 ? 27.281 17.562 6.148 1 30.5 176 ASP A N 1
ATOM 1438 C CA . ASP A 1 176 ? 28.469 18.109 5.504 1 30.5 176 ASP A CA 1
ATOM 1439 C C . ASP A 1 176 ? 28.609 19.609 5.797 1 30.5 176 ASP A C 1
ATOM 1441 O O . ASP A 1 176 ? 29.484 20.266 5.23 1 30.5 176 ASP A O 1
ATOM 1445 N N . ILE A 1 177 ? 27.906 20.234 6.809 1 23.36 177 ILE A N 1
ATOM 1446 C CA . ILE A 1 177 ? 28.641 21.469 7.062 1 23.36 177 ILE A CA 1
ATOM 1447 C C . ILE A 1 177 ? 29.922 21.172 7.828 1 23.36 177 ILE A C 1
ATOM 1449 O O . ILE A 1 177 ? 29.922 20.406 8.789 1 23.36 177 ILE A O 1
ATOM 1453 N N . MET B 1 1 ? -35.375 48.344 15.844 1 27.47 1 MET B N 1
AT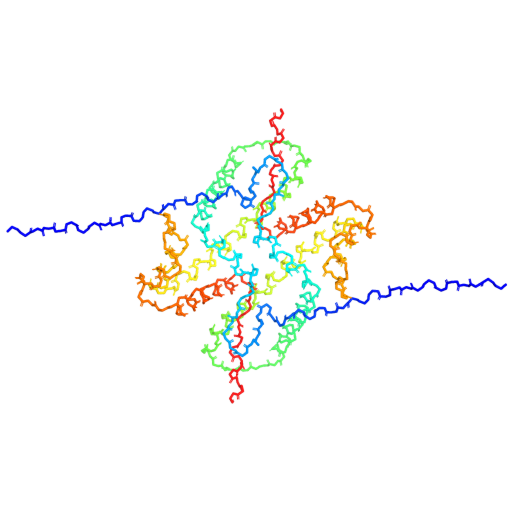OM 1454 C CA . MET B 1 1 ? -35.719 47.031 15.305 1 27.47 1 MET B CA 1
ATOM 1455 C C . MET B 1 1 ? -34.5 46.344 14.672 1 27.47 1 MET B C 1
ATOM 1457 O O . MET B 1 1 ? -34.094 46.719 13.578 1 27.47 1 MET B O 1
ATOM 1461 N N . PHE B 1 2 ? -33.5 45.906 15.477 1 33.38 2 PHE B N 1
ATOM 1462 C CA . PHE B 1 2 ? -32.188 45.375 15.125 1 33.38 2 PHE B CA 1
ATOM 1463 C C . PHE B 1 2 ? -32.312 43.969 14.516 1 33.38 2 PHE B C 1
ATOM 1465 O O . PHE B 1 2 ? -32.906 43.094 15.133 1 33.38 2 PHE B O 1
ATOM 1472 N N . CYS B 1 3 ? -32.438 43.875 13.18 1 33.53 3 CYS B N 1
ATOM 1473 C CA . CYS B 1 3 ? -32.531 42.625 12.414 1 33.53 3 CYS B CA 1
ATOM 1474 C C . CYS B 1 3 ? -31.375 41.719 12.734 1 33.53 3 CYS B C 1
ATOM 1476 O O . CYS B 1 3 ? -30.203 42.094 12.625 1 33.53 3 CYS B O 1
ATOM 1478 N N . ARG B 1 4 ? -31.5 40.75 13.641 1 37.84 4 ARG B N 1
ATOM 1479 C CA . ARG B 1 4 ? -30.625 39.625 13.93 1 37.84 4 ARG B CA 1
ATOM 1480 C C . ARG B 1 4 ? -30.312 38.812 12.672 1 37.84 4 ARG B C 1
ATOM 1482 O O . ARG B 1 4 ? -31.234 38.281 12.023 1 37.84 4 ARG B O 1
ATOM 1489 N N . SER B 1 5 ? -29.328 39.281 11.82 1 33.22 5 SER B N 1
ATOM 1490 C CA . SER B 1 5 ? -28.859 38.5 10.672 1 33.22 5 SER B CA 1
ATOM 1491 C C . SER B 1 5 ? -28.469 37.094 11.07 1 33.22 5 SER B C 1
ATOM 1493 O O . SER B 1 5 ? -27.656 36.875 11.969 1 33.22 5 SER B O 1
ATOM 1495 N N . LYS B 1 6 ? -29.516 36.219 11.062 1 43.56 6 LYS B N 1
ATOM 1496 C CA . LYS B 1 6 ? -29.328 34.781 11.242 1 43.56 6 LYS B CA 1
ATOM 1497 C C . LYS B 1 6 ? -28.188 34.25 10.359 1 43.56 6 LYS B C 1
ATOM 1499 O O . LYS B 1 6 ? -28.234 34.438 9.133 1 43.56 6 LYS B O 1
ATOM 1504 N N . GLY B 1 7 ? -26.938 34.25 10.844 1 36.06 7 GLY B N 1
ATOM 1505 C CA . GLY B 1 7 ? -25.781 33.594 10.219 1 36.06 7 GLY B CA 1
ATOM 1506 C C . GLY B 1 7 ? -26.062 32.188 9.781 1 36.06 7 GLY B C 1
ATOM 1507 O O . GLY B 1 7 ? -26.5 31.344 10.586 1 36.06 7 GLY B O 1
ATOM 1508 N N . LYS B 1 8 ? -26.625 32.031 8.562 1 42.06 8 LYS B N 1
ATOM 1509 C CA . LYS B 1 8 ? -26.828 30.734 7.922 1 42.06 8 LYS B CA 1
ATOM 1510 C C . LYS B 1 8 ? -25.609 29.828 8.086 1 42.06 8 LYS B C 1
ATOM 1512 O O . LYS B 1 8 ? -24.516 30.172 7.645 1 42.06 8 LYS B O 1
ATOM 1517 N N . ARG B 1 9 ? -25.562 29.016 9.102 1 41.09 9 ARG B N 1
ATOM 1518 C CA . ARG B 1 9 ? -24.594 27.922 9.242 1 41.09 9 ARG B CA 1
ATOM 1519 C C . ARG B 1 9 ? -24.672 26.984 8.047 1 41.09 9 ARG B C 1
ATOM 1521 O O . ARG B 1 9 ? -25.703 26.359 7.797 1 41.09 9 ARG B O 1
ATOM 1528 N N . ILE B 1 10 ? -24.062 27.297 6.938 1 37.28 10 ILE B N 1
ATOM 1529 C CA . ILE B 1 10 ? -23.891 26.344 5.855 1 37.28 10 ILE B CA 1
ATOM 1530 C C . ILE B 1 10 ? -23.5 24.984 6.434 1 37.28 10 ILE B C 1
ATOM 1532 O O . ILE B 1 10 ? -22.453 24.844 7.059 1 37.28 10 ILE B O 1
ATOM 1536 N N . ARG B 1 11 ? -24.531 24.203 6.777 1 44.28 11 ARG B N 1
ATOM 1537 C CA . ARG B 1 11 ? -24.312 22.812 7.188 1 44.28 11 ARG B CA 1
ATOM 1538 C C . ARG B 1 11 ? -23.625 22.016 6.078 1 44.28 11 ARG B C 1
ATOM 1540 O O . ARG B 1 11 ? -24.219 21.781 5.023 1 44.28 11 ARG B O 1
ATOM 1547 N N . TYR B 1 12 ? -22.344 22.172 6.07 1 42.84 12 TYR B N 1
ATOM 1548 C CA . TYR B 1 12 ? -21.641 21.266 5.172 1 42.84 12 TYR B CA 1
ATOM 1549 C C . TYR B 1 12 ? -21.953 19.812 5.508 1 42.84 12 TYR B C 1
ATOM 1551 O O . TYR B 1 12 ? -21.797 19.375 6.652 1 42.84 12 TYR B O 1
ATOM 1559 N N . LYS B 1 13 ? -23 19.328 4.895 1 45.84 13 LYS B N 1
ATOM 1560 C CA . LYS B 1 13 ? -23.359 17.938 5.07 1 45.84 13 LYS B CA 1
ATOM 1561 C C . LYS B 1 13 ? -22.203 17.016 4.691 1 45.84 13 LYS B C 1
ATOM 1563 O O . LYS B 1 13 ? -21.625 17.156 3.621 1 45.84 13 LYS B O 1
ATOM 1568 N N . ARG B 1 14 ? -21.688 16.438 5.645 1 47.47 14 ARG B N 1
ATOM 1569 C CA . ARG B 1 14 ? -20.688 15.398 5.406 1 47.47 14 ARG B CA 1
ATOM 1570 C C . ARG B 1 14 ? -21.266 14.266 4.566 1 47.47 14 ARG B C 1
ATOM 1572 O O . ARG B 1 14 ? -22.219 13.602 4.98 1 47.47 14 ARG B O 1
ATOM 1579 N N . VAL B 1 15 ? -21.469 14.453 3.27 1 44.5 15 VAL B N 1
ATOM 1580 C CA . VAL B 1 15 ? -22 13.438 2.367 1 44.5 15 VAL B CA 1
ATOM 1581 C C . VAL B 1 15 ? -21.188 12.148 2.5 1 44.5 15 VAL B C 1
ATOM 1583 O O . VAL B 1 15 ? -19.984 12.188 2.756 1 44.5 15 VAL B O 1
ATOM 1586 N N . SER B 1 16 ? -21.844 11.109 2.924 1 44.38 16 SER B N 1
ATOM 1587 C CA . SER B 1 16 ? -21.359 9.734 3.064 1 44.38 16 SER B CA 1
ATOM 1588 C C . SER B 1 16 ? -20.875 9.188 1.729 1 44.38 16 SER B C 1
ATOM 1590 O O . SER B 1 16 ? -21.625 9.148 0.753 1 44.38 16 SER B O 1
ATOM 1592 N N . TYR B 1 17 ? -19.828 9.469 1.29 1 47.56 17 TYR B N 1
ATOM 1593 C CA . TYR B 1 17 ? -19.266 8.75 0.153 1 47.56 17 TYR B CA 1
ATOM 1594 C C . TYR B 1 17 ? -19.391 7.246 0.351 1 47.56 17 TYR B C 1
ATOM 1596 O O . TYR B 1 17 ? -18.938 6.707 1.365 1 47.56 17 TYR B O 1
ATOM 1604 N N . LYS B 1 18 ? -20.5 6.676 -0.1 1 44.94 18 LYS B N 1
ATOM 1605 C CA . LYS B 1 18 ? -20.453 5.215 -0.123 1 44.94 18 LYS B CA 1
ATOM 1606 C C . LYS B 1 18 ? -19.188 4.715 -0.829 1 44.94 18 LYS B C 1
ATOM 1608 O O . LYS B 1 18 ? -18.875 5.156 -1.938 1 44.94 18 LYS B O 1
ATOM 1613 N N . ARG B 1 19 ? -18.297 4.5 0.001 1 47.25 19 ARG B N 1
ATOM 1614 C CA . ARG B 1 19 ? -17.141 3.867 -0.631 1 47.25 19 ARG B CA 1
ATOM 1615 C C . ARG B 1 19 ? -17.578 2.889 -1.716 1 47.25 19 ARG B C 1
ATOM 1617 O O . ARG B 1 19 ? -18.469 2.064 -1.492 1 47.25 19 ARG B O 1
ATOM 1624 N N . PRO B 1 20 ? -17.609 3.256 -2.988 1 43.06 20 PRO B N 1
ATOM 1625 C CA . PRO B 1 20 ? -17.984 2.131 -3.846 1 43.06 20 PRO B CA 1
ATOM 1626 C C . PRO B 1 20 ? -17.734 0.777 -3.184 1 43.06 20 PRO B C 1
ATOM 1628 O O . PRO B 1 20 ? -16.891 0.666 -2.293 1 43.06 20 PRO B O 1
ATOM 1631 N N . ALA B 1 21 ? -18.688 -0.256 -3.387 1 39.44 21 ALA B N 1
ATOM 1632 C CA . ALA B 1 21 ? -18.484 -1.596 -2.838 1 39.44 21 ALA B CA 1
ATOM 1633 C C . ALA B 1 21 ? -17.016 -1.859 -2.543 1 39.44 21 ALA B C 1
ATOM 1635 O O . ALA B 1 21 ? -16.141 -1.2 -3.102 1 39.44 21 ALA B O 1
ATOM 1636 N N . ASN B 1 22 ? -16.688 -2.941 -1.611 1 39.28 22 ASN B N 1
ATOM 1637 C CA . ASN B 1 22 ? -15.383 -3.385 -1.128 1 39.28 22 ASN B CA 1
ATOM 1638 C C . ASN B 1 22 ? -14.281 -3.104 -2.146 1 39.28 22 ASN B C 1
ATOM 1640 O O . ASN B 1 22 ? -14.523 -3.156 -3.354 1 39.28 22 ASN B O 1
ATOM 1644 N N . ARG B 1 23 ? -13.328 -2.158 -1.878 1 45.22 23 ARG B N 1
ATOM 1645 C CA . ARG B 1 23 ? -12.211 -2.254 -2.818 1 45.22 23 ARG B CA 1
ATOM 1646 C C . ARG B 1 23 ? -12.312 -3.521 -3.66 1 45.22 23 ARG B C 1
ATOM 1648 O O . ARG B 1 23 ? -11.484 -3.76 -4.535 1 45.22 23 ARG B O 1
ATOM 1655 N N . ILE B 1 24 ? -13.203 -4.492 -3.17 1 38.06 24 ILE B N 1
ATOM 1656 C CA . ILE B 1 24 ? -13.68 -5.605 -3.986 1 38.06 24 ILE B CA 1
ATOM 1657 C C . ILE B 1 24 ? -14.969 -5.215 -4.695 1 38.06 24 ILE B C 1
ATOM 1659 O O . ILE B 1 24 ? -16.016 -5.039 -4.059 1 38.06 24 ILE B O 1
ATOM 1663 N N . GLU B 1 25 ? -15.18 -4.27 -5.395 1 36.94 25 GLU B N 1
ATOM 1664 C CA . GLU B 1 25 ? -16.406 -4.258 -6.199 1 36.94 25 GLU B CA 1
ATOM 1665 C C . GLU B 1 25 ? -16.922 -5.672 -6.422 1 36.94 25 GLU B C 1
ATOM 1667 O O . GLU B 1 25 ? -16.25 -6.5 -7.043 1 36.94 25 GLU B O 1
ATOM 1672 N N . ARG B 1 26 ? -17.797 -6.219 -5.492 1 36.78 26 ARG B N 1
ATOM 1673 C CA . ARG B 1 26 ? -18.469 -7.512 -5.578 1 36.78 26 ARG B CA 1
ATOM 1674 C C . ARG B 1 26 ? -19.203 -7.66 -6.91 1 36.78 26 ARG B C 1
ATOM 1676 O O . ARG B 1 26 ? -20.328 -7.207 -7.055 1 36.78 26 ARG B O 1
ATOM 1683 N N . HIS B 1 27 ? -18.766 -7.219 -7.957 1 31.12 27 HIS B N 1
ATOM 1684 C CA . HIS B 1 27 ? -19.578 -7.633 -9.086 1 31.12 27 HIS B CA 1
ATOM 1685 C C . HIS B 1 27 ? -19.703 -9.148 -9.148 1 31.12 27 HIS B C 1
ATOM 1687 O O . HIS B 1 27 ? -18.797 -9.867 -8.734 1 31.12 27 HIS B O 1
ATOM 1693 N N . LYS B 1 28 ? -20.812 -9.828 -9.148 1 39.81 28 LYS B N 1
ATOM 1694 C CA . LYS B 1 28 ? -21 -11.234 -9.5 1 39.81 28 LYS B CA 1
ATOM 1695 C C . LYS B 1 28 ? -19.719 -11.844 -10.055 1 39.81 28 LYS B C 1
ATOM 1697 O O . LYS B 1 28 ? -19.406 -13.008 -9.797 1 39.81 28 LYS B O 1
ATOM 1702 N N . GLY B 1 29 ? -19.172 -11.336 -11.266 1 47.88 29 GLY B N 1
ATOM 1703 C CA . GLY B 1 29 ? -18.094 -11.836 -12.086 1 47.88 29 GLY B CA 1
ATOM 1704 C C . GLY B 1 29 ? -16.719 -11.672 -11.438 1 47.88 29 GLY B C 1
ATOM 1705 O O . GLY B 1 29 ? -16.625 -11.164 -10.32 1 47.88 29 GLY B O 1
ATOM 1706 N N . GLY B 1 30 ? -15.539 -11.82 -12.078 1 62.44 30 GLY B N 1
ATOM 1707 C CA . GLY B 1 30 ? -14.117 -11.852 -11.773 1 62.44 30 GLY B CA 1
ATOM 1708 C C . GLY B 1 30 ? -13.641 -10.602 -11.055 1 62.44 30 GLY B C 1
ATOM 1709 O O . GLY B 1 30 ? -14.266 -9.547 -11.148 1 62.44 30 GLY B O 1
ATOM 1710 N N . MET B 1 31 ? -13 -10.703 -9.836 1 79 31 MET B N 1
ATOM 1711 C CA . MET B 1 31 ? -12.477 -9.609 -9.023 1 79 31 MET B CA 1
ATOM 1712 C C . MET B 1 31 ? -11.609 -8.672 -9.859 1 79 31 MET B C 1
ATOM 1714 O O . MET B 1 31 ? -10.719 -9.133 -10.578 1 79 31 MET B O 1
ATOM 1718 N N . ILE B 1 32 ? -12.133 -7.434 -10.055 1 86.5 32 ILE B N 1
ATOM 1719 C CA . ILE B 1 32 ? -11.328 -6.434 -10.742 1 86.5 32 ILE B CA 1
ATOM 1720 C C . ILE B 1 32 ? -10.625 -5.543 -9.719 1 86.5 32 ILE B C 1
ATOM 1722 O O . ILE B 1 32 ? -11.258 -5.012 -8.805 1 86.5 32 ILE B O 1
ATOM 1726 N N . LEU B 1 33 ? -9.32 -5.422 -9.82 1 92.94 33 LEU B N 1
ATOM 1727 C CA . LEU B 1 33 ? -8.547 -4.582 -8.914 1 92.94 33 LEU B CA 1
ATOM 1728 C C . LEU B 1 33 ? -8.664 -3.111 -9.297 1 92.94 33 LEU B C 1
ATOM 1730 O O . LEU B 1 33 ? -8.641 -2.77 -10.477 1 92.94 33 LEU B O 1
ATOM 1734 N N . ARG B 1 34 ? -8.773 -2.312 -8.242 1 91.88 34 ARG B N 1
ATOM 1735 C CA . ARG B 1 34 ? -8.695 -0.879 -8.5 1 91.88 34 ARG B CA 1
ATOM 1736 C C . ARG B 1 34 ? -7.371 -0.512 -9.164 1 91.88 34 ARG B C 1
ATOM 1738 O O . ARG B 1 34 ? -6.34 -1.128 -8.883 1 91.88 34 ARG B O 1
ATOM 1745 N N . LYS B 1 35 ? -7.445 0.524 -9.977 1 93.81 35 LYS B N 1
ATOM 1746 C CA . LYS B 1 35 ? -6.273 0.924 -10.758 1 93.81 35 LYS B CA 1
ATOM 1747 C C . LYS B 1 35 ? -5.117 1.319 -9.844 1 93.81 35 LYS B C 1
ATOM 1749 O O . LYS B 1 35 ? -3.959 1.005 -10.133 1 93.81 35 LYS B O 1
ATOM 1754 N N . GLU B 1 36 ? -5.402 2.066 -8.734 1 93.06 36 GLU B N 1
ATOM 1755 C CA . GLU B 1 36 ? -4.371 2.545 -7.816 1 93.06 36 GLU B CA 1
ATOM 1756 C C . GLU B 1 36 ? -3.631 1.381 -7.164 1 93.06 36 GLU B C 1
ATOM 1758 O O . GLU B 1 36 ? -2.414 1.443 -6.969 1 93.06 36 GLU B O 1
ATOM 1763 N N . ILE B 1 37 ? -4.352 0.355 -6.887 1 94.5 37 ILE B N 1
ATOM 1764 C CA . ILE B 1 37 ? -3.76 -0.818 -6.25 1 94.5 37 ILE B CA 1
ATOM 1765 C C . ILE B 1 37 ? -2.947 -1.605 -7.277 1 94.5 37 ILE B C 1
ATOM 1767 O O . ILE B 1 37 ? -1.847 -2.074 -6.977 1 94.5 37 ILE B O 1
ATOM 1771 N N . LYS B 1 38 ? -3.51 -1.716 -8.453 1 96.31 38 LYS B N 1
ATOM 1772 C CA . LYS B 1 38 ? -2.834 -2.445 -9.523 1 96.31 38 LYS B CA 1
ATOM 1773 C C . LYS B 1 38 ? -1.477 -1.823 -9.836 1 96.31 38 LYS B C 1
ATOM 1775 O O . LYS B 1 38 ? -0.464 -2.525 -9.898 1 96.31 38 LYS B O 1
ATOM 1780 N N . THR B 1 39 ? -1.436 -0.538 -10.016 1 95.69 39 THR B N 1
ATOM 1781 C CA . THR B 1 39 ? -0.206 0.171 -10.352 1 95.69 39 THR B CA 1
ATOM 1782 C C . THR B 1 39 ? 0.816 0.042 -9.227 1 95.69 39 THR B C 1
ATOM 1784 O O . THR B 1 39 ? 2.014 -0.102 -9.477 1 95.69 39 THR B O 1
ATOM 1787 N N . TYR B 1 40 ? 0.307 0.098 -8.008 1 95.62 40 TYR B N 1
ATOM 1788 C CA . TYR B 1 40 ? 1.172 -0.045 -6.844 1 95.62 40 TYR B CA 1
ATOM 1789 C C . TYR B 1 40 ? 1.831 -1.419 -6.816 1 95.62 40 TYR B C 1
ATOM 1791 O O . TYR B 1 40 ? 3.049 -1.526 -6.66 1 95.62 40 TYR B O 1
ATOM 1799 N N . ILE B 1 41 ? 1.096 -2.43 -7.02 1 97.56 41 ILE B N 1
ATOM 1800 C CA . ILE B 1 41 ? 1.61 -3.795 -6.957 1 97.56 41 ILE B CA 1
ATOM 1801 C C . ILE B 1 41 ? 2.566 -4.039 -8.125 1 97.56 41 ILE B C 1
ATOM 1803 O O . ILE B 1 41 ? 3.598 -4.699 -7.957 1 97.56 41 ILE B O 1
ATOM 1807 N N . GLU B 1 42 ? 2.271 -3.516 -9.25 1 97.38 42 GLU B N 1
ATOM 1808 C CA . GLU B 1 42 ? 3.158 -3.658 -10.398 1 97.38 42 GLU B CA 1
ATOM 1809 C C . GLU B 1 42 ? 4.527 -3.039 -10.125 1 97.38 42 GLU B C 1
ATOM 1811 O O . GLU B 1 42 ? 5.555 -3.602 -10.5 1 97.38 42 GLU B O 1
ATOM 1816 N N . ALA B 1 43 ? 4.48 -1.9 -9.5 1 95.62 43 ALA B N 1
ATOM 1817 C CA . ALA B 1 43 ? 5.746 -1.264 -9.141 1 95.62 43 ALA B CA 1
ATOM 1818 C C . ALA B 1 43 ? 6.547 -2.137 -8.18 1 95.62 43 ALA B C 1
ATOM 1820 O O . ALA B 1 43 ? 7.762 -2.289 -8.336 1 95.62 43 ALA B O 1
ATOM 1821 N N . GLU B 1 44 ? 5.852 -2.705 -7.219 1 96.5 44 GLU B N 1
ATOM 1822 C CA . GLU B 1 44 ? 6.516 -3.584 -6.262 1 96.5 44 GLU B CA 1
ATOM 1823 C C . GLU B 1 44 ? 7.117 -4.801 -6.953 1 96.5 44 GLU B C 1
ATOM 1825 O O . GLU B 1 44 ? 8.219 -5.242 -6.605 1 96.5 44 GLU B O 1
ATOM 1830 N N . LEU B 1 45 ? 6.445 -5.348 -7.941 1 97.12 45 LEU B N 1
ATOM 1831 C CA . LEU B 1 45 ? 6.938 -6.488 -8.703 1 97.12 45 LEU B CA 1
ATOM 1832 C C . LEU B 1 45 ? 8.18 -6.109 -9.508 1 97.12 45 LEU B C 1
ATOM 1834 O O . LEU B 1 45 ? 9.148 -6.871 -9.555 1 97.12 45 LEU B O 1
ATOM 1838 N N . ARG B 1 46 ? 8.102 -4.984 -10.039 1 95.69 46 ARG B N 1
ATOM 1839 C CA . ARG B 1 46 ? 9.203 -4.531 -10.883 1 95.69 46 ARG B CA 1
ATOM 1840 C C . ARG B 1 46 ? 10.5 -4.445 -10.086 1 95.69 46 ARG B C 1
ATOM 1842 O O . ARG B 1 46 ? 11.57 -4.805 -10.586 1 95.69 46 ARG B O 1
ATOM 1849 N N . PHE B 1 47 ? 10.398 -4.043 -8.852 1 93.44 47 PHE B N 1
ATOM 1850 C CA . PHE B 1 47 ? 11.594 -3.803 -8.055 1 93.44 47 PHE B CA 1
ATOM 1851 C C . PHE B 1 47 ? 11.805 -4.926 -7.047 1 93.44 47 PHE B C 1
ATOM 1853 O O . PHE B 1 47 ? 12.57 -4.773 -6.094 1 93.44 47 PHE B O 1
ATOM 1860 N N . TYR B 1 48 ? 11.211 -5.988 -7.262 1 96.62 48 TYR B N 1
ATOM 1861 C CA . TYR B 1 48 ? 11.18 -7.098 -6.316 1 96.62 48 TYR B CA 1
ATOM 1862 C C . TYR B 1 48 ? 12.594 -7.57 -5.984 1 96.62 48 TYR B C 1
ATOM 1864 O O . TYR B 1 48 ? 12.977 -7.629 -4.816 1 96.62 48 TYR B O 1
ATOM 1872 N N . HIS B 1 49 ? 13.375 -7.887 -6.953 1 95.62 49 HIS B N 1
ATOM 1873 C CA . HIS B 1 49 ? 14.711 -8.438 -6.734 1 95.62 49 HIS B CA 1
ATOM 1874 C C . HIS B 1 49 ? 15.633 -7.406 -6.094 1 95.62 49 HIS B C 1
ATOM 1876 O O . HIS B 1 49 ? 16.422 -7.738 -5.199 1 95.62 49 HIS B O 1
ATOM 1882 N N . GLN B 1 50 ? 15.539 -6.176 -6.555 1 93.94 50 GLN B N 1
ATOM 1883 C CA . GLN B 1 50 ? 16.359 -5.121 -5.961 1 93.94 50 GLN B CA 1
ATOM 1884 C C . GLN B 1 50 ? 15.977 -4.891 -4.5 1 93.94 50 GLN B C 1
ATOM 1886 O O . GLN B 1 50 ? 16.844 -4.715 -3.646 1 93.94 50 GLN B O 1
ATOM 1891 N N . THR B 1 51 ? 14.719 -4.895 -4.27 1 93.44 51 THR B N 1
ATOM 1892 C CA . THR B 1 51 ? 14.25 -4.699 -2.902 1 93.44 51 THR B CA 1
ATOM 1893 C C . THR B 1 51 ? 14.75 -5.809 -1.987 1 93.44 51 THR B C 1
ATOM 1895 O O . THR B 1 51 ? 15.141 -5.555 -0.845 1 93.44 51 THR B O 1
ATOM 1898 N N . LYS B 1 52 ? 14.703 -7.008 -2.445 1 94.19 52 LYS B N 1
ATOM 1899 C CA . LYS B 1 52 ? 15.203 -8.133 -1.666 1 94.19 52 LYS B CA 1
ATOM 1900 C C . LYS B 1 52 ? 16.672 -7.941 -1.296 1 94.19 52 LYS B C 1
ATOM 1902 O O . LYS B 1 52 ? 17.062 -8.148 -0.145 1 94.19 52 LYS B O 1
ATOM 1907 N N . LYS B 1 53 ? 17.406 -7.539 -2.256 1 94.5 53 LYS B N 1
ATOM 1908 C CA . LYS B 1 53 ? 18.828 -7.301 -2.031 1 94.5 53 LYS B CA 1
ATOM 1909 C C . LYS B 1 53 ? 19.047 -6.168 -1.033 1 94.5 53 LYS B C 1
ATOM 1911 O O . LYS B 1 53 ? 19.859 -6.289 -0.113 1 94.5 53 LYS B O 1
ATOM 1916 N N . ASP B 1 54 ? 18.328 -5.094 -1.255 1 90.19 54 ASP B N 1
ATOM 1917 C CA . ASP B 1 54 ? 18.453 -3.936 -0.376 1 90.19 54 ASP B CA 1
ATOM 1918 C C . ASP B 1 54 ? 18.094 -4.301 1.064 1 90.19 54 ASP B C 1
ATOM 1920 O O . ASP B 1 54 ? 18.75 -3.838 2.004 1 90.19 54 ASP B O 1
ATOM 1924 N N . LEU B 1 55 ? 17.078 -5.031 1.17 1 92.19 55 LEU B N 1
ATOM 1925 C CA . LEU B 1 55 ? 16.625 -5.438 2.498 1 92.19 55 LEU B CA 1
ATOM 1926 C C . LEU B 1 55 ? 17.672 -6.297 3.188 1 92.19 55 LEU B C 1
ATOM 1928 O O . LEU B 1 55 ? 17.938 -6.137 4.383 1 92.19 55 LEU B O 1
ATOM 1932 N N . GLU B 1 56 ? 18.219 -7.258 2.5 1 91.62 56 GLU B N 1
ATOM 1933 C CA . GLU B 1 56 ? 19.281 -8.109 3.049 1 91.62 56 GLU B CA 1
ATOM 1934 C C . GLU B 1 56 ? 20.469 -7.273 3.508 1 91.62 56 GLU B C 1
ATOM 1936 O O . GLU B 1 56 ? 21.016 -7.5 4.594 1 91.62 56 GLU B O 1
ATOM 1941 N N . GLU B 1 57 ? 20.828 -6.305 2.723 1 89.19 57 GLU B N 1
ATOM 1942 C CA . GLU B 1 57 ? 21.938 -5.414 3.062 1 89.19 57 GLU B CA 1
ATOM 1943 C C . GLU B 1 57 ? 21.625 -4.594 4.309 1 89.19 57 GLU B C 1
ATOM 1945 O O . GLU B 1 57 ? 22.469 -4.422 5.176 1 89.19 57 GLU B O 1
ATOM 1950 N N . ALA B 1 58 ? 20.422 -4.098 4.348 1 84.5 58 ALA B N 1
ATOM 1951 C CA . ALA B 1 58 ? 20 -3.314 5.508 1 84.5 58 ALA B CA 1
ATOM 1952 C C . ALA B 1 58 ? 20.047 -4.156 6.777 1 84.5 58 ALA B C 1
ATOM 1954 O O . ALA B 1 58 ? 20.453 -3.678 7.836 1 84.5 58 ALA B O 1
ATOM 1955 N N . LYS B 1 59 ? 19.562 -5.309 6.691 1 87.19 59 LYS B N 1
ATOM 1956 C CA . LYS B 1 59 ? 19.547 -6.203 7.848 1 87.19 59 LYS B CA 1
ATOM 1957 C C . LYS B 1 59 ? 20.969 -6.547 8.289 1 87.19 59 LYS B C 1
ATOM 1959 O O . LYS B 1 59 ? 21.234 -6.66 9.484 1 87.19 59 LYS B O 1
ATOM 1964 N N . ASP B 1 60 ? 21.828 -6.758 7.391 1 87.31 60 ASP B N 1
ATOM 1965 C CA . ASP B 1 60 ? 23.234 -7.008 7.695 1 87.31 60 ASP B CA 1
ATOM 1966 C C . ASP B 1 60 ? 23.859 -5.82 8.422 1 87.31 60 ASP B C 1
ATOM 1968 O O . ASP B 1 60 ? 24.609 -6 9.383 1 87.31 60 ASP B O 1
ATOM 1972 N N . ASP B 1 61 ? 23.516 -4.641 8.008 1 81.25 61 ASP B N 1
ATOM 1973 C CA . ASP B 1 61 ? 24.031 -3.424 8.633 1 81.25 61 ASP B CA 1
ATOM 1974 C C . ASP B 1 61 ? 23.547 -3.299 10.07 1 81.25 61 ASP B C 1
ATOM 1976 O O . ASP B 1 61 ? 24.312 -2.904 10.953 1 81.25 61 ASP B O 1
ATOM 1980 N N . ILE B 1 62 ? 22.344 -3.619 10.312 1 80.81 62 ILE B N 1
ATOM 1981 C CA . ILE B 1 62 ? 21.766 -3.547 11.648 1 80.81 62 ILE B CA 1
ATOM 1982 C C . ILE B 1 62 ? 22.406 -4.602 12.547 1 80.81 62 ILE B C 1
ATOM 1984 O O . ILE B 1 62 ? 22.703 -4.332 13.711 1 80.81 62 ILE B O 1
ATOM 1988 N N . ARG B 1 63 ? 22.531 -5.773 12.031 1 81.62 63 ARG B N 1
ATOM 1989 C CA . ARG B 1 63 ? 23.156 -6.852 12.789 1 81.62 63 ARG B CA 1
ATOM 1990 C C . ARG B 1 63 ? 24.594 -6.492 13.164 1 81.62 63 ARG B C 1
ATOM 1992 O O . ARG B 1 63 ? 25.016 -6.738 14.297 1 81.62 63 ARG B O 1
ATOM 1999 N N . ASP B 1 64 ? 25.281 -5.918 12.32 1 79.44 64 ASP B N 1
ATOM 2000 C CA . ASP B 1 64 ? 26.672 -5.535 12.555 1 79.44 64 ASP B CA 1
ATOM 2001 C C . ASP B 1 64 ? 26.766 -4.391 13.562 1 79.44 64 ASP B C 1
ATOM 2003 O O . ASP B 1 64 ? 27.688 -4.352 14.375 1 79.44 64 ASP B O 1
ATOM 2007 N N . ALA B 1 65 ? 25.766 -3.445 13.469 1 72.62 65 ALA B N 1
ATOM 2008 C CA . ALA B 1 65 ? 25.75 -2.336 14.422 1 72.62 65 ALA B CA 1
ATOM 2009 C C . ALA B 1 65 ? 25.406 -2.826 15.828 1 72.62 65 ALA B C 1
ATOM 2011 O O . ALA B 1 65 ? 25.891 -2.271 16.812 1 72.62 65 ALA B O 1
ATOM 2012 N N . GLY B 1 66 ? 24.438 -3.754 15.859 1 63 66 GLY B N 1
ATOM 2013 C CA . GLY B 1 66 ? 24.125 -4.332 17.156 1 63 66 GLY B CA 1
ATOM 2014 C C . GLY B 1 66 ? 25.297 -5.074 17.781 1 63 66 GLY B C 1
ATOM 2015 O O . GLY B 1 66 ? 25.484 -5.031 19 1 63 66 GLY B O 1
ATOM 2016 N N . VAL B 1 67 ? 25.906 -5.809 17 1 56.72 67 VAL B N 1
ATOM 2017 C CA . VAL B 1 67 ? 27.062 -6.551 17.484 1 56.72 67 VAL B CA 1
ATOM 2018 C C . VAL B 1 67 ? 28.172 -5.578 17.891 1 56.72 67 VAL B C 1
ATOM 2020 O O . VAL B 1 67 ? 28.859 -5.805 18.891 1 56.72 67 VAL B O 1
ATOM 2023 N N . SER B 1 68 ? 28.203 -4.477 17.125 1 54.47 68 SER B N 1
ATOM 2024 C CA . SER B 1 68 ? 29.25 -3.51 17.453 1 54.47 68 SER B CA 1
ATOM 2025 C C . SER B 1 68 ? 28.922 -2.738 18.719 1 54.47 68 SER B C 1
ATOM 2027 O O . SER B 1 68 ? 29.828 -2.324 19.453 1 54.47 68 SER B O 1
ATOM 2029 N N . GLU B 1 69 ? 27.625 -2.516 18.922 1 53.53 69 GLU B N 1
ATOM 2030 C CA . GLU B 1 69 ? 27.266 -1.813 20.141 1 53.53 69 GLU B CA 1
ATOM 2031 C C . GLU B 1 69 ? 27.547 -2.668 21.375 1 53.53 69 GLU B C 1
ATOM 2033 O O . GLU B 1 69 ? 27.859 -2.141 22.453 1 53.53 69 GLU B O 1
ATOM 2038 N N . ASP B 1 70 ? 27.281 -3.988 21.25 1 51.72 70 ASP B N 1
ATOM 2039 C CA . ASP B 1 70 ? 27.641 -4.793 22.406 1 51.72 70 ASP B CA 1
ATOM 2040 C C . ASP B 1 70 ? 29.125 -4.645 22.75 1 51.72 70 ASP B C 1
ATOM 2042 O O . ASP B 1 70 ? 29.5 -4.648 23.922 1 51.72 70 ASP B O 1
ATOM 2046 N N . ASN B 1 71 ? 29.922 -4.75 21.766 1 50.34 71 ASN B N 1
ATOM 2047 C CA . ASN B 1 71 ? 31.344 -4.766 22.078 1 50.34 71 ASN B CA 1
ATOM 2048 C C . ASN B 1 71 ? 31.875 -3.363 22.359 1 50.34 71 ASN B C 1
ATOM 2050 O O . ASN B 1 71 ? 33 -3.201 22.797 1 50.34 71 ASN B O 1
ATOM 2054 N N . MET B 1 72 ? 31.266 -2.375 21.70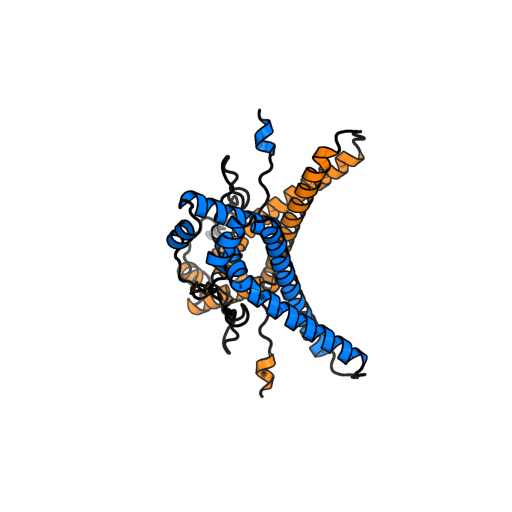3 1 40.09 72 MET B N 1
ATOM 2055 C CA . MET B 1 72 ? 31.828 -1.063 22.016 1 40.09 72 MET B CA 1
ATOM 2056 C C . MET B 1 72 ? 31.078 -0.414 23.172 1 40.09 72 MET B C 1
ATOM 2058 O O . MET B 1 72 ? 29.844 -0.378 23.172 1 40.09 72 MET B O 1
ATOM 2062 N N . GLY B 1 73 ? 31.516 -0.56 24.406 1 38.81 73 GLY B N 1
ATOM 2063 C CA . GLY B 1 73 ? 31.172 0.126 25.656 1 38.81 73 GLY B CA 1
ATOM 2064 C C . GLY B 1 73 ? 30.719 1.558 25.438 1 38.81 73 GLY B C 1
ATOM 2065 O O . GLY B 1 73 ? 30.828 2.393 26.328 1 38.81 73 GLY B O 1
ATOM 2066 N N . ILE B 1 74 ? 30.609 2.008 24.25 1 36.75 74 ILE B N 1
ATOM 2067 C CA . ILE B 1 74 ? 30.578 3.463 24.156 1 36.75 74 ILE B CA 1
ATOM 2068 C C . ILE B 1 74 ? 29.469 4.023 25.031 1 36.75 74 ILE B C 1
ATOM 2070 O O . ILE B 1 74 ? 28.328 3.584 24.953 1 36.75 74 ILE B O 1
ATOM 2074 N N . ARG B 1 75 ? 29.906 4.848 26.031 1 37.38 75 ARG B N 1
ATOM 2075 C CA . ARG B 1 75 ? 29.484 5.633 27.172 1 37.38 75 ARG B CA 1
ATOM 2076 C C . ARG B 1 75 ? 28.188 6.391 26.875 1 37.38 75 ARG B C 1
ATOM 2078 O O . ARG B 1 75 ? 27.734 6.43 25.734 1 37.38 75 ARG B O 1
ATOM 2085 N N . GLY B 1 76 ? 28.141 7.746 27.422 1 34.47 76 GLY B N 1
ATOM 2086 C CA . GLY B 1 76 ? 27.344 8.75 28.109 1 34.47 76 GLY B CA 1
ATOM 2087 C C . GLY B 1 76 ? 26.391 9.484 27.188 1 34.47 76 GLY B C 1
ATOM 2088 O O . GLY B 1 76 ? 25.797 10.492 27.578 1 34.47 76 GLY B O 1
ATOM 2089 N N . SER B 1 77 ? 26.688 9.602 25.859 1 39.41 77 SER B N 1
ATOM 2090 C CA . SER B 1 77 ? 26.312 10.93 25.375 1 39.41 77 SER B CA 1
ATOM 2091 C C . SER B 1 77 ? 24.797 11.133 25.422 1 39.41 77 SER B C 1
ATOM 2093 O O . SER B 1 77 ? 24.047 10.172 25.531 1 39.41 77 SER B O 1
ATOM 2095 N N . SER B 1 78 ? 24.25 12.328 24.719 1 43.66 78 SER B N 1
ATOM 2096 C CA . SER B 1 78 ? 23.203 13.328 24.938 1 43.66 78 SER B CA 1
ATOM 2097 C C . SER B 1 78 ? 21.828 12.766 24.609 1 43.66 78 SER B C 1
ATOM 2099 O O . SER B 1 78 ? 21.641 12.078 23.594 1 43.66 78 SER B O 1
ATOM 2101 N N . ILE B 1 79 ? 20.969 12.703 25.547 1 42.88 79 ILE B N 1
ATOM 2102 C CA . ILE B 1 79 ? 19.562 12.375 25.766 1 42.88 79 ILE B CA 1
ATOM 2103 C C . ILE B 1 79 ? 18.719 12.898 24.609 1 42.88 79 ILE B C 1
ATOM 2105 O O . ILE B 1 79 ? 17.672 12.336 24.297 1 42.88 79 ILE B O 1
ATOM 2109 N N . SER B 1 80 ? 19.078 14.219 24.297 1 44.31 80 SER B N 1
ATOM 2110 C CA . SER B 1 80 ? 18.125 14.906 23.438 1 44.31 80 SER B CA 1
ATOM 2111 C C . SER B 1 80 ? 17.922 14.156 22.125 1 44.31 80 SER B C 1
ATOM 2113 O O . SER B 1 80 ? 16.812 14.133 21.578 1 44.31 80 SER B O 1
ATOM 2115 N N . ASN B 1 81 ? 19.094 13.578 21.484 1 49.78 81 ASN B N 1
ATOM 2116 C CA . ASN B 1 81 ? 19.078 12.969 20.156 1 49.78 81 ASN B CA 1
ATOM 2117 C C . ASN B 1 81 ? 18.422 11.594 20.188 1 49.78 81 ASN B C 1
ATOM 2119 O O . ASN B 1 81 ? 18.25 10.977 19.125 1 49.78 81 ASN B O 1
ATOM 2123 N N . VAL B 1 82 ? 18 11.43 21.453 1 50.84 82 VAL B N 1
ATOM 2124 C CA . VAL B 1 82 ? 17.5 10.078 21.656 1 50.84 82 VAL B CA 1
ATOM 2125 C C . VAL B 1 82 ? 16.062 9.961 21.125 1 50.84 82 VAL B C 1
ATOM 2127 O O . VAL B 1 82 ? 15.695 8.961 20.516 1 50.84 82 VAL B O 1
ATOM 2130 N N . VAL B 1 83 ? 15.297 11.148 21.391 1 52.66 83 VAL B N 1
ATOM 2131 C CA . VAL B 1 83 ? 13.906 11.07 20.969 1 52.66 83 VAL B CA 1
ATOM 2132 C C . VAL B 1 83 ? 13.828 11.039 19.438 1 52.66 83 VAL B C 1
ATOM 2134 O O . VAL B 1 83 ? 13.062 10.258 18.859 1 52.66 83 VAL B O 1
ATOM 2137 N N . GLU B 1 84 ? 14.648 11.867 18.812 1 61.72 84 GLU B N 1
ATOM 2138 C CA . GLU B 1 84 ? 14.68 11.898 17.359 1 61.72 84 GLU B CA 1
ATOM 2139 C C . GLU B 1 84 ? 15.203 10.586 16.797 1 61.72 84 GLU B C 1
ATOM 2141 O O . GLU B 1 84 ? 14.688 10.094 15.781 1 61.72 84 GLU B O 1
ATOM 2146 N N . SER B 1 85 ? 16.078 10.109 17.625 1 70.94 85 SER B N 1
ATOM 2147 C CA . SER B 1 85 ? 16.672 8.852 17.188 1 70.94 85 SER B CA 1
ATOM 2148 C C . SER B 1 85 ? 15.695 7.695 17.312 1 70.94 85 SER B C 1
ATOM 2150 O O . SER B 1 85 ? 15.641 6.824 16.438 1 70.94 85 SER B O 1
ATOM 2152 N N . LYS B 1 86 ? 14.883 7.852 18.359 1 70 86 LYS B N 1
ATOM 2153 C CA . LYS B 1 86 ? 13.898 6.789 18.547 1 70 86 LYS B CA 1
ATOM 2154 C C . LYS B 1 86 ? 12.812 6.84 17.484 1 70 86 LYS B C 1
ATOM 2156 O O . LYS B 1 86 ? 12.422 5.805 16.938 1 70 86 LYS B O 1
ATOM 2161 N N . SER B 1 87 ? 12.43 8.086 17.234 1 75.25 87 SER B N 1
ATOM 2162 C CA . SER B 1 87 ? 11.414 8.273 16.188 1 75.25 87 SER B CA 1
ATOM 2163 C C . SER B 1 87 ? 11.922 7.805 14.836 1 75.25 87 SER B C 1
ATOM 2165 O O . SER B 1 87 ? 11.195 7.141 14.094 1 75.25 87 SER B O 1
ATOM 2167 N N . LEU B 1 88 ? 13.133 8.133 14.578 1 78 88 LEU B N 1
ATOM 2168 C CA . LEU B 1 88 ? 13.727 7.727 13.305 1 78 88 LEU B CA 1
ATOM 2169 C C . LEU B 1 88 ? 13.859 6.211 13.227 1 78 88 LEU B C 1
ATOM 2171 O O . LEU B 1 88 ? 13.633 5.621 12.164 1 78 88 LEU B O 1
ATOM 2175 N N . ARG B 1 89 ? 14.195 5.66 14.359 1 80.38 89 ARG B N 1
ATOM 2176 C CA . ARG B 1 89 ? 14.32 4.203 14.391 1 80.38 89 ARG B CA 1
ATOM 2177 C C . ARG B 1 89 ? 12.977 3.533 14.156 1 80.38 89 ARG B C 1
ATOM 2179 O O . ARG B 1 89 ? 12.891 2.523 13.453 1 80.38 89 ARG B O 1
ATOM 2186 N N . LEU B 1 90 ? 12.055 4.117 14.742 1 81.81 90 LEU B N 1
ATOM 2187 C CA . LEU B 1 90 ? 10.711 3.574 14.578 1 81.81 90 LEU B CA 1
ATOM 2188 C C . LEU B 1 90 ? 10.266 3.658 13.117 1 81.81 90 LEU B C 1
ATOM 2190 O O . LEU B 1 90 ? 9.672 2.711 12.594 1 81.81 90 LEU B O 1
ATOM 2194 N N . ILE B 1 91 ? 10.602 4.742 12.531 1 78.94 91 ILE B N 1
ATOM 2195 C CA . ILE B 1 91 ? 10.242 4.953 11.133 1 78.94 91 ILE B CA 1
ATOM 2196 C C . ILE B 1 91 ? 10.969 3.939 10.25 1 78.94 91 ILE B C 1
ATOM 2198 O O . ILE B 1 91 ? 10.367 3.35 9.352 1 78.94 91 ILE B O 1
ATOM 2202 N N . THR B 1 92 ? 12.227 3.818 10.586 1 81.94 92 THR B N 1
ATOM 2203 C CA . THR B 1 92 ? 13.023 2.865 9.812 1 81.94 92 THR B CA 1
ATOM 2204 C C . THR B 1 92 ? 12.492 1.447 9.992 1 81.94 92 THR B C 1
ATOM 2206 O O . THR B 1 92 ? 12.438 0.674 9.039 1 81.94 92 THR B O 1
ATOM 2209 N N . ASN B 1 93 ?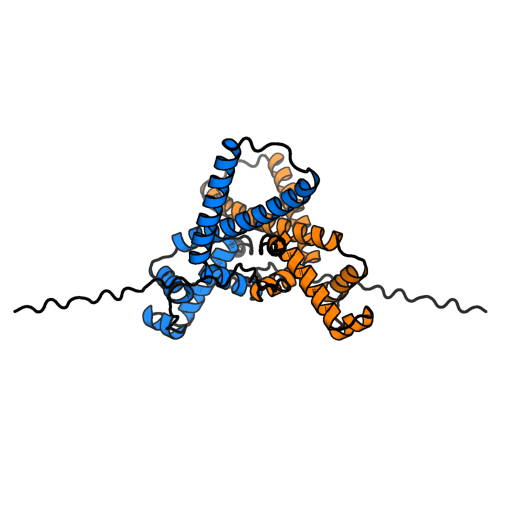 12.078 1.169 11.156 1 86.56 93 ASN B N 1
ATOM 2210 C CA . ASN B 1 93 ? 11.539 -0.159 11.43 1 86.56 93 ASN B CA 1
ATOM 2211 C C . ASN B 1 93 ? 10.219 -0.384 10.711 1 86.56 93 ASN B C 1
ATOM 2213 O O . ASN B 1 93 ? 9.945 -1.485 10.227 1 86.56 93 ASN B O 1
ATOM 2217 N N . LYS B 1 94 ? 9.438 0.632 10.609 1 90.38 94 LYS B N 1
ATOM 2218 C CA . LYS B 1 94 ? 8.18 0.528 9.883 1 90.38 94 LYS B CA 1
ATOM 2219 C C . LYS B 1 94 ? 8.414 0.224 8.406 1 90.38 94 LYS B C 1
ATOM 2221 O O . LYS B 1 94 ? 7.715 -0.602 7.816 1 90.38 94 LYS B O 1
ATOM 2226 N N . ARG B 1 95 ? 9.375 0.87 7.934 1 90.94 95 ARG B N 1
ATOM 2227 C CA . ARG B 1 95 ? 9.711 0.675 6.527 1 90.94 95 ARG B CA 1
ATOM 2228 C C . ARG B 1 95 ? 10.219 -0.74 6.273 1 90.94 95 ARG B C 1
ATOM 2230 O O . ARG B 1 95 ? 9.805 -1.39 5.309 1 90.94 95 ARG B O 1
ATOM 2237 N N . ILE B 1 96 ? 11.07 -1.17 7.047 1 91.94 96 ILE B N 1
ATOM 2238 C CA . ILE B 1 96 ? 11.641 -2.504 6.898 1 91.94 96 ILE B CA 1
ATOM 2239 C C . ILE B 1 96 ? 10.539 -3.553 6.988 1 91.94 96 ILE B C 1
ATOM 2241 O O . ILE B 1 96 ? 10.477 -4.477 6.176 1 91.94 96 ILE B O 1
ATOM 2245 N N . LYS B 1 97 ? 9.703 -3.332 7.996 1 93.38 97 LYS B N 1
ATOM 2246 C CA . LYS B 1 97 ? 8.594 -4.266 8.164 1 93.38 97 LYS B CA 1
ATOM 2247 C C . LYS B 1 97 ? 7.703 -4.297 6.926 1 93.38 97 LYS B C 1
ATOM 2249 O O . LYS B 1 97 ? 7.293 -5.367 6.477 1 93.38 97 LYS B O 1
ATOM 2254 N N . LYS B 1 98 ? 7.477 -3.162 6.379 1 94.94 98 LYS B N 1
ATOM 2255 C CA . LYS B 1 98 ? 6.637 -3.057 5.188 1 94.94 98 LYS B CA 1
ATOM 2256 C C . LYS B 1 98 ? 7.289 -3.74 3.99 1 94.94 98 LYS B C 1
ATOM 2258 O O . LYS B 1 98 ? 6.617 -4.422 3.215 1 94.94 98 LYS B O 1
ATOM 2263 N N . LEU B 1 99 ? 8.547 -3.545 3.854 1 95.19 99 LEU B N 1
ATOM 2264 C CA . LEU B 1 99 ? 9.273 -4.172 2.754 1 95.19 99 LEU B CA 1
ATOM 2265 C C . LEU B 1 99 ? 9.281 -5.691 2.908 1 95.19 99 LEU B C 1
ATOM 2267 O O . LEU B 1 99 ? 9.094 -6.418 1.931 1 95.19 99 LEU B O 1
ATOM 2271 N N . GLU B 1 100 ? 9.477 -6.16 4.105 1 96 100 GLU B N 1
ATOM 2272 C CA . GLU B 1 100 ? 9.469 -7.594 4.375 1 96 100 GLU B CA 1
ATOM 2273 C C . GLU B 1 100 ? 8.109 -8.211 4.055 1 96 100 GLU B C 1
ATOM 2275 O O . GLU B 1 100 ? 8.039 -9.289 3.467 1 96 100 GLU B O 1
ATOM 2280 N N . GLU B 1 101 ? 7.117 -7.535 4.523 1 95.94 101 GLU B N 1
ATOM 2281 C CA . GLU B 1 101 ? 5.766 -8 4.242 1 95.94 101 GLU B CA 1
ATOM 2282 C C . GLU B 1 101 ? 5.512 -8.094 2.738 1 95.94 101 GLU B C 1
ATOM 2284 O O . GLU B 1 101 ? 4.914 -9.055 2.262 1 95.94 101 GLU B O 1
ATOM 2289 N N . THR B 1 102 ? 5.918 -7.109 2.027 1 97 102 THR B N 1
ATOM 2290 C CA . THR B 1 102 ? 5.723 -7.07 0.581 1 97 102 THR B CA 1
ATOM 2291 C C . THR B 1 102 ? 6.457 -8.227 -0.091 1 97 102 THR B C 1
ATOM 2293 O O . THR B 1 102 ? 5.875 -8.953 -0.899 1 97 102 THR B O 1
ATOM 2296 N N . ILE B 1 103 ? 7.68 -8.414 0.286 1 97.19 103 ILE B N 1
ATOM 2297 C CA . ILE B 1 103 ? 8.492 -9.477 -0.297 1 97.19 103 ILE B CA 1
ATOM 2298 C C . ILE B 1 103 ? 7.875 -10.836 0.026 1 97.19 103 ILE B C 1
ATOM 2300 O O . ILE B 1 103 ? 7.75 -11.688 -0.852 1 97.19 103 ILE B O 1
ATOM 2304 N N . ARG B 1 104 ? 7.547 -11.008 1.245 1 97.19 104 ARG B N 1
ATOM 2305 C CA . ARG B 1 104 ? 6.941 -12.273 1.659 1 97.19 104 ARG B CA 1
ATOM 2306 C C . ARG B 1 104 ? 5.676 -12.555 0.858 1 97.19 104 ARG B C 1
ATOM 2308 O O . ARG B 1 104 ? 5.449 -13.695 0.431 1 97.19 104 ARG B O 1
ATOM 2315 N N . SER B 1 105 ? 4.828 -11.578 0.711 1 97.19 105 SER B N 1
ATOM 2316 C CA . SER B 1 105 ? 3.584 -11.742 -0.032 1 97.19 105 SER B CA 1
ATOM 2317 C C . SER B 1 105 ? 3.852 -12.133 -1.481 1 97.19 105 SER B C 1
ATOM 2319 O O . SER B 1 105 ? 3.184 -13.016 -2.025 1 97.19 105 SER B O 1
ATOM 2321 N N . ILE B 1 106 ? 4.82 -11.492 -2.043 1 98.06 106 ILE B N 1
ATOM 2322 C CA . ILE B 1 106 ? 5.172 -11.812 -3.424 1 98.06 106 ILE B CA 1
ATOM 2323 C C . ILE B 1 106 ? 5.766 -13.211 -3.496 1 98.06 106 ILE B C 1
ATOM 2325 O O . ILE B 1 106 ? 5.434 -13.992 -4.398 1 98.06 106 ILE B O 1
ATOM 2329 N N . ASP B 1 107 ? 6.609 -13.641 -2.543 1 98.12 107 ASP B N 1
ATOM 2330 C CA . ASP B 1 107 ? 7.199 -14.977 -2.486 1 98.12 107 ASP B CA 1
ATOM 2331 C C . ASP B 1 107 ? 6.117 -16.047 -2.441 1 98.12 107 ASP B C 1
ATOM 2333 O O . ASP B 1 107 ? 6.211 -17.062 -3.143 1 98.12 107 ASP B O 1
ATOM 2337 N N . ILE B 1 108 ? 5.172 -15.82 -1.655 1 96.81 108 ILE B N 1
ATOM 2338 C CA . ILE B 1 108 ? 4.09 -16.797 -1.482 1 96.81 108 ILE B CA 1
ATOM 2339 C C . ILE B 1 108 ? 3.363 -17 -2.811 1 96.81 108 ILE B C 1
ATOM 2341 O O . ILE B 1 108 ? 3.143 -18.125 -3.236 1 96.81 108 ILE B O 1
ATOM 2345 N N . VAL B 1 109 ? 3.059 -15.969 -3.48 1 97.94 109 VAL B N 1
ATOM 2346 C CA . VAL B 1 109 ? 2.283 -16.047 -4.715 1 97.94 109 VAL B CA 1
ATOM 2347 C C . VAL B 1 109 ? 3.139 -16.656 -5.824 1 97.94 109 VAL B C 1
ATOM 2349 O O . VAL B 1 109 ? 2.686 -17.547 -6.551 1 97.94 109 VAL B O 1
ATOM 2352 N N . ILE B 1 110 ? 4.359 -16.203 -5.922 1 98.06 110 ILE B N 1
ATOM 2353 C CA . ILE B 1 110 ? 5.258 -16.688 -6.965 1 98.06 110 ILE B CA 1
ATOM 2354 C C . ILE B 1 110 ? 5.527 -18.172 -6.766 1 98.06 110 ILE B C 1
ATOM 2356 O O . ILE B 1 110 ? 5.633 -18.922 -7.738 1 98.06 110 ILE B O 1
ATOM 2360 N N . GLY B 1 111 ? 5.645 -18.562 -5.543 1 97.44 111 GLY B N 1
ATOM 2361 C CA . GLY B 1 111 ? 5.902 -19.953 -5.223 1 97.44 111 GLY B CA 1
ATOM 2362 C C . GLY B 1 111 ? 4.77 -20.875 -5.621 1 97.44 111 GLY B C 1
ATOM 2363 O O . GLY B 1 111 ? 4.965 -22.094 -5.734 1 97.44 111 GLY B O 1
ATOM 2364 N N . GLU B 1 112 ? 3.58 -20.328 -5.883 1 97.06 112 GLU B N 1
ATOM 2365 C CA . GLU B 1 112 ? 2.406 -21.141 -6.215 1 97.06 112 GLU B CA 1
ATOM 2366 C C . GLU B 1 112 ? 2.135 -21.125 -7.715 1 97.06 112 GLU B C 1
ATOM 2368 O O . GLU B 1 112 ? 1.264 -21.844 -8.195 1 97.06 112 GLU B O 1
ATOM 2373 N N . LEU B 1 113 ? 2.893 -20.391 -8.453 1 97.5 113 LEU B N 1
ATOM 2374 C CA . LEU B 1 113 ? 2.637 -20.266 -9.883 1 97.5 113 LEU B CA 1
ATOM 2375 C C . LEU B 1 113 ? 3.154 -21.5 -10.633 1 97.5 113 LEU B C 1
ATOM 2377 O O . LEU B 1 113 ? 4.199 -22.047 -10.281 1 97.5 113 LEU B O 1
ATOM 2381 N N . ASP B 1 114 ? 2.393 -21.891 -11.625 1 97.38 114 ASP B N 1
ATOM 2382 C CA . ASP B 1 114 ? 2.939 -22.906 -12.516 1 97.38 114 ASP B CA 1
ATOM 2383 C C . ASP B 1 114 ? 4.031 -22.328 -13.414 1 97.38 114 ASP B C 1
ATOM 2385 O O . ASP B 1 114 ? 4.289 -21.125 -13.375 1 97.38 114 ASP B O 1
ATOM 2389 N N . GLU B 1 115 ? 4.617 -23.172 -14.164 1 96.88 115 GLU B N 1
ATOM 2390 C CA . GLU B 1 115 ? 5.797 -22.797 -14.938 1 96.88 115 GLU B CA 1
ATOM 2391 C C . GLU B 1 115 ? 5.465 -21.719 -15.961 1 96.88 115 GLU B C 1
ATOM 2393 O O . GLU B 1 115 ? 6.246 -20.781 -16.172 1 96.88 115 GLU B O 1
ATOM 2398 N N . HIS B 1 116 ? 4.332 -21.766 -16.578 1 96.69 116 HIS B N 1
ATOM 2399 C CA . HIS B 1 116 ? 3.951 -20.812 -17.609 1 96.69 116 HIS B CA 1
ATOM 2400 C C . HIS B 1 116 ? 3.691 -19.438 -17.016 1 96.69 116 HIS B C 1
ATOM 2402 O O . HIS B 1 116 ? 4.168 -18.422 -17.531 1 96.69 116 HIS B O 1
ATOM 2408 N N . LYS B 1 117 ? 3.016 -19.422 -15.922 1 98.12 117 LYS B N 1
ATOM 2409 C CA . LYS B 1 117 ? 2.699 -18.156 -15.273 1 98.12 117 LYS B CA 1
ATOM 2410 C C . LYS B 1 117 ? 3.949 -17.531 -14.672 1 98.12 117 LYS B C 1
ATOM 2412 O O . LYS B 1 117 ? 4.082 -16.297 -14.656 1 98.12 117 LYS B O 1
ATOM 2417 N N . TYR B 1 118 ? 4.766 -18.438 -14.195 1 98.06 118 TYR B N 1
ATOM 2418 C CA . TYR B 1 118 ? 6.031 -17.906 -13.688 1 98.06 118 TYR B CA 1
ATOM 2419 C C . TYR B 1 118 ? 6.836 -17.266 -14.805 1 98.06 118 TYR B C 1
ATOM 2421 O O . TYR B 1 118 ? 7.402 -16.188 -14.625 1 98.06 118 TYR B O 1
ATOM 2429 N N . LYS B 1 119 ? 6.891 -17.906 -15.883 1 97.81 119 LYS B N 1
ATOM 2430 C CA . LYS B 1 119 ? 7.613 -17.375 -17.031 1 97.81 119 LYS B CA 1
ATOM 2431 C C . LYS B 1 119 ? 7.016 -16.031 -17.469 1 97.81 119 LYS B C 1
ATOM 2433 O O . LYS B 1 119 ? 7.746 -15.133 -17.891 1 97.81 119 LYS B O 1
ATOM 2438 N N . LEU B 1 120 ? 5.746 -15.914 -17.406 1 98.25 120 LEU B N 1
ATOM 2439 C CA . LEU B 1 120 ? 5.074 -14.656 -17.703 1 98.25 120 LEU B CA 1
ATOM 2440 C C . LEU B 1 120 ? 5.602 -13.531 -16.812 1 98.25 120 LEU B C 1
ATOM 2442 O O . LEU B 1 120 ? 5.941 -12.453 -17.312 1 98.25 120 LEU B O 1
ATOM 2446 N N . VAL B 1 121 ? 5.648 -13.773 -15.523 1 98.25 121 VAL B N 1
ATOM 2447 C CA . VAL B 1 121 ? 6.109 -12.773 -14.562 1 98.25 121 VAL B CA 1
ATOM 2448 C C . VAL B 1 121 ? 7.555 -12.383 -14.883 1 98.25 121 VAL B C 1
ATOM 2450 O O . VAL B 1 121 ? 7.902 -11.203 -14.867 1 98.25 121 VAL B O 1
ATOM 2453 N N . GLU B 1 122 ? 8.32 -13.367 -15.211 1 97.25 122 GLU B N 1
ATOM 2454 C CA . GLU B 1 122 ? 9.727 -13.125 -15.531 1 97.25 122 GLU B CA 1
ATOM 2455 C C . GLU B 1 122 ? 9.867 -12.227 -16.75 1 97.25 122 GLU B C 1
ATOM 2457 O O . GLU B 1 122 ? 10.586 -11.227 -16.719 1 97.25 122 GLU B O 1
ATOM 2462 N N . LEU B 1 123 ? 9.156 -12.547 -17.797 1 97.19 123 LEU B N 1
ATOM 2463 C CA . LEU B 1 123 ? 9.258 -11.812 -19.062 1 97.19 123 LEU B CA 1
ATOM 2464 C C . LEU B 1 123 ? 8.711 -10.398 -18.906 1 97.19 123 LEU B C 1
ATOM 2466 O O . LEU B 1 123 ? 9.258 -9.453 -19.484 1 97.19 123 LEU B O 1
ATOM 2470 N N . LYS B 1 124 ? 7.711 -10.266 -18.141 1 97.19 124 LYS B N 1
ATOM 2471 C CA . LYS B 1 124 ? 7.02 -8.984 -18.062 1 97.19 124 LYS B CA 1
ATOM 2472 C C . LYS B 1 124 ? 7.727 -8.031 -17.094 1 97.19 124 LYS B C 1
ATOM 2474 O O . LYS B 1 124 ? 7.805 -6.832 -17.359 1 97.19 124 LYS B O 1
ATOM 2479 N N . TYR B 1 125 ? 8.281 -8.641 -16.031 1 96.62 125 TYR B N 1
ATOM 2480 C CA . TYR B 1 125 ? 8.711 -7.727 -14.977 1 96.62 125 TYR B CA 1
ATOM 2481 C C . TYR B 1 125 ? 10.211 -7.871 -14.711 1 96.62 125 TYR B C 1
ATOM 2483 O O . TYR B 1 125 ? 10.836 -6.953 -14.18 1 96.62 125 TYR B O 1
ATOM 2491 N N . TRP B 1 126 ? 10.805 -8.961 -15.094 1 96.31 126 TRP B N 1
ATOM 2492 C CA . TRP B 1 126 ? 12.133 -9.203 -14.547 1 96.31 126 TRP B CA 1
ATOM 2493 C C . TRP B 1 126 ? 13.156 -9.383 -15.664 1 96.31 126 TRP B C 1
ATOM 2495 O O . TRP B 1 126 ? 14.352 -9.531 -15.398 1 96.31 126 TRP B O 1
ATOM 2505 N N . THR B 1 127 ? 12.688 -9.391 -16.828 1 92.88 127 THR B N 1
ATOM 2506 C CA . THR B 1 127 ? 13.609 -9.492 -17.953 1 92.88 127 THR B CA 1
ATOM 2507 C C . THR B 1 127 ? 14.117 -8.117 -18.359 1 92.88 127 THR B C 1
ATOM 2509 O O . THR B 1 127 ? 13.336 -7.184 -18.547 1 92.88 127 THR B O 1
ATOM 2512 N N . ARG B 1 128 ? 15.414 -8.039 -18.5 1 87.5 128 ARG B N 1
ATOM 2513 C CA . ARG B 1 128 ? 16.047 -6.785 -18.906 1 87.5 128 ARG B CA 1
ATOM 2514 C C . ARG B 1 128 ? 17.031 -7.02 -20.047 1 87.5 128 ARG B C 1
ATOM 2516 O O . ARG B 1 128 ? 17.812 -7.969 -20.016 1 87.5 128 ARG B O 1
ATOM 2523 N N . PRO B 1 129 ? 16.984 -6.098 -21 1 87.19 129 PRO B N 1
ATOM 2524 C CA . PRO B 1 129 ? 16 -5.031 -21.234 1 87.19 129 PRO B CA 1
ATOM 2525 C C . PRO B 1 129 ? 14.633 -5.57 -21.625 1 87.19 129 PRO B C 1
ATOM 2527 O O . PRO B 1 129 ? 14.523 -6.699 -22.109 1 87.19 129 PRO B O 1
ATOM 2530 N N . LYS B 1 130 ? 13.617 -4.738 -21.25 1 84.38 130 LYS B N 1
ATOM 2531 C CA . LYS B 1 130 ? 12.273 -5.133 -21.656 1 84.38 130 LYS B CA 1
ATOM 2532 C C . LYS B 1 130 ? 12.109 -5.066 -23.172 1 84.38 130 LYS B C 1
ATOM 2534 O O . LYS B 1 130 ? 12.016 -3.979 -23.75 1 84.38 130 LYS B O 1
ATOM 2539 N N . LEU B 1 131 ? 12.102 -6.25 -23.812 1 85.56 131 LEU B N 1
ATOM 2540 C CA . LEU B 1 131 ? 12.086 -6.277 -25.266 1 85.56 131 LEU B CA 1
ATOM 2541 C C . LEU B 1 131 ? 10.703 -6.617 -25.797 1 85.56 131 LEU B C 1
ATOM 2543 O O . LEU B 1 131 ? 10.352 -6.254 -26.922 1 85.56 131 LEU B O 1
ATOM 2547 N N . LEU B 1 132 ? 9.992 -7.273 -25.016 1 93.5 132 LEU B N 1
ATOM 2548 C CA . LEU B 1 132 ? 8.719 -7.785 -25.531 1 93.5 132 LEU B CA 1
ATOM 2549 C C . LEU B 1 132 ? 7.555 -6.961 -25 1 93.5 132 LEU B C 1
ATOM 2551 O O . LEU B 1 132 ? 7.508 -6.641 -23.797 1 93.5 132 LEU B O 1
ATOM 2555 N N . SER B 1 133 ? 6.684 -6.598 -25.922 1 96.25 133 SER B N 1
ATOM 2556 C CA . SER B 1 133 ? 5.379 -6.082 -25.516 1 96.25 133 SER B CA 1
ATOM 2557 C C . SER B 1 133 ? 4.496 -7.188 -24.938 1 96.25 133 SER B C 1
ATOM 2559 O O . SER B 1 133 ? 4.875 -8.359 -24.953 1 96.25 133 SER B O 1
ATOM 2561 N N . ASP B 1 134 ? 3.334 -6.773 -24.422 1 96.81 134 ASP B N 1
ATOM 2562 C CA . ASP B 1 134 ? 2.396 -7.773 -23.922 1 96.81 134 ASP B CA 1
ATOM 2563 C C . ASP B 1 134 ? 2.029 -8.773 -25.016 1 96.81 134 ASP B C 1
ATOM 2565 O O . ASP B 1 134 ? 1.923 -9.977 -24.75 1 96.81 134 ASP B O 1
ATOM 2569 N N . MET B 1 135 ? 1.882 -8.234 -26.156 1 97 135 MET B N 1
ATOM 2570 C CA . MET B 1 135 ? 1.573 -9.125 -27.281 1 97 135 MET B CA 1
ATOM 2571 C C . MET B 1 135 ? 2.764 -10.016 -27.609 1 97 135 MET B C 1
ATOM 2573 O O . MET B 1 135 ? 2.588 -11.188 -27.953 1 97 135 MET B O 1
ATOM 2577 N N . GLY B 1 136 ? 3.959 -9.492 -27.562 1 97.5 136 GLY B N 1
ATOM 2578 C CA . GLY B 1 136 ? 5.16 -10.297 -27.734 1 97.5 136 GLY B CA 1
ATOM 2579 C C . GLY B 1 136 ? 5.285 -11.406 -26.703 1 97.5 136 GLY B C 1
ATOM 2580 O O . GLY B 1 136 ? 5.68 -12.523 -27.047 1 97.5 136 GLY B O 1
ATOM 2581 N N . ILE B 1 137 ? 4.914 -11.133 -25.5 1 97.88 137 ILE B N 1
ATOM 2582 C CA . ILE B 1 137 ? 4.953 -12.125 -24.422 1 97.88 137 ILE B CA 1
ATOM 2583 C C . ILE B 1 137 ? 3.926 -13.219 -24.688 1 97.88 137 ILE B C 1
ATOM 2585 O O . ILE B 1 137 ? 4.215 -14.406 -24.516 1 97.88 137 ILE B O 1
ATOM 2589 N N . ALA B 1 138 ? 2.768 -12.852 -25.078 1 98.38 138 ALA B N 1
ATOM 2590 C CA . ALA B 1 138 ? 1.729 -13.82 -25.422 1 98.38 138 ALA B CA 1
ATOM 2591 C C . ALA B 1 138 ? 2.217 -14.805 -26.484 1 98.38 138 ALA B C 1
ATOM 2593 O O . ALA B 1 138 ? 2 -16.016 -26.375 1 98.38 138 ALA B O 1
ATOM 2594 N N . LYS B 1 139 ? 2.887 -14.336 -27.5 1 98.06 139 LYS B N 1
ATOM 2595 C CA . LYS B 1 139 ? 3.426 -15.164 -28.562 1 98.06 139 LYS B CA 1
ATOM 2596 C C . LYS B 1 139 ? 4.504 -16.109 -28.047 1 98.06 139 LYS B C 1
ATOM 2598 O O . LYS B 1 139 ? 4.516 -17.297 -28.375 1 98.06 139 LYS B O 1
ATOM 2603 N N . GLU B 1 140 ? 5.336 -15.523 -27.266 1 96.81 140 GLU B N 1
ATOM 2604 C CA . GLU B 1 140 ? 6.422 -16.312 -26.688 1 96.81 140 GLU B CA 1
ATOM 2605 C C . GLU B 1 140 ? 5.887 -17.484 -25.859 1 96.81 140 GLU B C 1
ATOM 2607 O O . GLU B 1 140 ? 6.461 -18.578 -25.875 1 96.81 140 GLU B O 1
ATOM 2612 N N . LEU B 1 141 ? 4.785 -17.297 -25.172 1 97.88 141 LEU B N 1
ATOM 2613 C CA . LEU B 1 141 ? 4.191 -18.297 -24.297 1 97.88 141 LEU B CA 1
ATOM 2614 C C . LEU B 1 141 ? 3.145 -19.125 -25.031 1 97.88 141 LEU B C 1
ATOM 2616 O O . LEU B 1 141 ? 2.578 -20.062 -24.469 1 97.88 141 LEU B O 1
ATOM 2620 N N . ASN B 1 142 ? 2.887 -18.812 -26.203 1 98.19 142 ASN B N 1
ATOM 2621 C CA . ASN B 1 142 ? 1.903 -19.469 -27.062 1 98.19 142 ASN B CA 1
ATOM 2622 C C . ASN B 1 142 ? 0.506 -19.422 -26.453 1 98.19 142 ASN B C 1
ATOM 2624 O O . ASN B 1 142 ? -0.178 -20.438 -26.344 1 98.19 142 ASN B O 1
ATOM 2628 N N . ILE B 1 143 ? 0.075 -18.234 -26 1 98.12 143 ILE B N 1
ATOM 2629 C CA . ILE B 1 143 ? -1.271 -18 -25.5 1 98.12 143 ILE B CA 1
ATOM 2630 C C . ILE B 1 143 ? -1.881 -16.781 -26.188 1 98.12 143 ILE B C 1
ATOM 2632 O O . ILE B 1 143 ? -1.172 -16 -26.844 1 98.12 143 ILE B O 1
ATOM 2636 N N . ASP B 1 144 ? -3.232 -16.656 -26.031 1 97.88 144 ASP B N 1
ATOM 2637 C CA . ASP B 1 144 ? -3.891 -15.484 -26.609 1 97.88 144 ASP B CA 1
ATOM 2638 C C . ASP B 1 144 ? -3.855 -14.297 -25.656 1 97.88 144 ASP B C 1
ATOM 2640 O O . ASP B 1 144 ? -3.547 -14.461 -24.469 1 97.88 144 ASP B O 1
ATOM 2644 N N . ARG B 1 145 ? -4.211 -13.203 -26.188 1 96.69 145 ARG B N 1
ATOM 2645 C CA . ARG B 1 145 ? -4.164 -11.953 -25.438 1 96.69 145 ARG B CA 1
ATOM 2646 C C . ARG B 1 145 ? -5.078 -12.008 -24.219 1 96.69 145 ARG B C 1
ATOM 2648 O O . ARG B 1 145 ? -4.711 -11.547 -23.141 1 96.69 145 ARG B O 1
ATOM 2655 N N . ALA B 1 146 ? -6.207 -12.555 -24.375 1 97.5 146 ALA B N 1
ATOM 2656 C CA . ALA B 1 146 ? -7.172 -12.633 -23.281 1 97.5 146 ALA B CA 1
ATOM 2657 C C . ALA B 1 146 ? -6.625 -13.453 -22.125 1 97.5 146 ALA B C 1
ATOM 2659 O O . ALA B 1 146 ? -6.773 -13.078 -20.953 1 97.5 146 ALA B O 1
ATOM 2660 N N . THR B 1 147 ? -6.008 -14.5 -22.453 1 97.88 147 THR B N 1
ATOM 2661 C CA . THR B 1 147 ? -5.418 -15.383 -21.453 1 97.88 147 THR B CA 1
ATOM 2662 C C . THR B 1 147 ? -4.27 -14.68 -20.734 1 97.88 147 THR B C 1
ATOM 2664 O O . THR B 1 147 ? -4.117 -14.82 -19.516 1 97.88 147 THR B O 1
ATOM 2667 N N . LEU B 1 148 ? -3.492 -13.922 -21.484 1 97.94 148 LEU B N 1
ATOM 2668 C CA . LEU B 1 148 ? -2.381 -13.18 -20.891 1 97.94 148 LEU B CA 1
ATOM 2669 C C . LEU B 1 148 ? -2.875 -12.242 -19.797 1 97.94 148 LEU B C 1
ATOM 2671 O O . LEU B 1 148 ? -2.363 -12.266 -18.672 1 97.94 148 LEU B O 1
ATOM 2675 N N . TYR B 1 149 ? -3.904 -11.523 -20.094 1 97.19 149 TYR B N 1
ATOM 2676 C CA . TYR B 1 149 ? -4.375 -10.523 -19.141 1 97.19 149 TYR B CA 1
ATOM 2677 C C . TYR B 1 149 ? -5.133 -11.18 -17.984 1 97.19 149 TYR B C 1
ATOM 2679 O O . TYR B 1 149 ? -5.086 -10.703 -16.859 1 97.19 149 TYR B O 1
ATOM 2687 N N . ARG B 1 150 ? -5.73 -12.289 -18.297 1 96.69 150 ARG B N 1
ATOM 2688 C CA . ARG B 1 150 ? -6.359 -13.047 -17.219 1 96.69 150 ARG B CA 1
ATOM 2689 C C . ARG B 1 150 ? -5.32 -13.531 -16.219 1 96.69 150 ARG B C 1
ATOM 2691 O O . ARG B 1 150 ? -5.539 -13.469 -15.008 1 96.69 150 ARG B O 1
ATOM 2698 N N . TRP B 1 151 ? -4.25 -14.008 -16.75 1 97.75 151 TRP B N 1
ATOM 2699 C CA . TRP B 1 151 ? -3.18 -14.484 -15.891 1 97.75 151 TRP B CA 1
ATOM 2700 C C . TRP B 1 151 ? -2.568 -13.336 -15.094 1 97.75 151 TRP B C 1
ATOM 2702 O O . TRP B 1 151 ? -2.385 -13.445 -13.875 1 97.75 151 TRP B O 1
ATOM 2712 N N . ILE B 1 152 ? -2.305 -12.242 -15.773 1 97.62 152 ILE B N 1
ATOM 2713 C CA . ILE B 1 152 ? -1.726 -11.078 -15.117 1 97.62 152 ILE B CA 1
ATOM 2714 C C . ILE B 1 152 ? -2.654 -10.594 -14.008 1 97.62 152 ILE B C 1
ATOM 2716 O O . ILE B 1 152 ? -2.223 -10.398 -12.867 1 97.62 152 ILE B O 1
ATOM 2720 N N . ASP B 1 153 ? -3.908 -10.484 -14.344 1 96.69 153 ASP B N 1
ATOM 2721 C CA . ASP B 1 153 ? -4.883 -10.016 -13.367 1 96.69 153 ASP B CA 1
ATOM 2722 C C . ASP B 1 153 ? -4.988 -10.969 -12.188 1 96.69 153 ASP B C 1
ATOM 2724 O O . ASP B 1 153 ? -5.074 -10.531 -11.031 1 96.69 153 ASP B O 1
ATOM 2728 N N . GLY B 1 154 ? -4.98 -12.211 -12.477 1 96.56 154 GLY B N 1
ATOM 2729 C CA . GLY B 1 154 ? -5.035 -13.203 -11.414 1 96.56 154 GLY B CA 1
ATOM 2730 C C . GLY B 1 154 ? -3.857 -13.125 -10.461 1 96.56 154 GLY B C 1
ATOM 2731 O O . GLY B 1 154 ? -4.027 -13.227 -9.242 1 96.56 154 GLY B O 1
ATOM 2732 N N . ILE B 1 155 ? -2.711 -12.914 -10.984 1 98 155 ILE B N 1
ATOM 2733 C CA . ILE B 1 155 ? -1.492 -12.836 -10.188 1 98 155 ILE B CA 1
ATOM 2734 C C . ILE B 1 155 ? -1.516 -11.578 -9.328 1 98 155 ILE B C 1
ATOM 2736 O O . ILE B 1 155 ? -1.212 -11.625 -8.133 1 98 155 ILE B O 1
ATOM 2740 N N . LEU B 1 156 ? -1.917 -10.484 -9.922 1 98 156 LEU B N 1
ATOM 2741 C CA . LEU B 1 156 ? -1.968 -9.227 -9.195 1 98 156 LEU B CA 1
ATOM 2742 C C . LEU B 1 156 ? -3.01 -9.281 -8.078 1 98 156 LEU B C 1
ATOM 2744 O O . LEU B 1 156 ? -2.783 -8.758 -6.984 1 98 156 LEU B O 1
ATOM 2748 N N . ILE B 1 157 ? -4.105 -9.953 -8.352 1 96.44 157 ILE B N 1
ATOM 2749 C CA . ILE B 1 157 ? -5.145 -10.109 -7.34 1 96.44 157 ILE B CA 1
ATOM 2750 C C . ILE B 1 157 ? -4.621 -10.969 -6.191 1 96.44 157 ILE B C 1
ATOM 2752 O O . ILE B 1 157 ? -4.824 -10.641 -5.02 1 96.44 157 ILE B O 1
ATOM 2756 N N . ALA B 1 158 ? -3.945 -12.039 -6.512 1 96.5 158 ALA B N 1
ATOM 2757 C CA . ALA B 1 158 ? -3.395 -12.922 -5.488 1 96.5 158 ALA B CA 1
ATOM 2758 C C . ALA B 1 158 ? -2.428 -12.172 -4.578 1 96.5 158 ALA B C 1
ATOM 2760 O O . ALA B 1 158 ? -2.459 -12.344 -3.357 1 96.5 158 ALA B O 1
ATOM 2761 N N . ILE B 1 159 ? -1.63 -11.312 -5.176 1 97.69 159 ILE B N 1
ATOM 2762 C CA . ILE B 1 159 ? -0.676 -10.539 -4.391 1 97.69 159 ILE B CA 1
ATOM 2763 C C . ILE B 1 159 ? -1.422 -9.523 -3.529 1 97.69 159 ILE B C 1
ATOM 2765 O O . ILE B 1 159 ? -1.081 -9.32 -2.361 1 97.69 159 ILE B O 1
ATOM 2769 N N . ALA B 1 160 ? -2.436 -8.906 -4.102 1 97.12 160 ALA B N 1
ATOM 2770 C CA . ALA B 1 160 ? -3.23 -7.926 -3.371 1 97.12 160 ALA B CA 1
ATOM 2771 C C . ALA B 1 160 ? -3.879 -8.555 -2.141 1 97.12 160 ALA B C 1
ATOM 2773 O O . ALA B 1 160 ? -3.932 -7.93 -1.075 1 97.12 160 ALA B O 1
ATOM 2774 N N . ILE B 1 161 ? -4.348 -9.766 -2.281 1 94.19 161 ILE B N 1
ATOM 2775 C CA . ILE B 1 161 ? -4.98 -10.492 -1.188 1 94.19 161 ILE B CA 1
ATOM 2776 C C . ILE B 1 161 ? -3.943 -10.828 -0.121 1 94.19 161 ILE B C 1
ATOM 2778 O O . ILE B 1 161 ? -4.172 -10.609 1.069 1 94.19 161 ILE B O 1
ATOM 2782 N N . GLU B 1 162 ? -2.803 -11.32 -0.623 1 95.62 162 GLU B N 1
ATOM 2783 C CA . GLU B 1 162 ? -1.746 -11.695 0.315 1 95.62 162 GLU B CA 1
ATOM 2784 C C . GLU B 1 162 ? -1.251 -10.477 1.094 1 95.62 162 GLU B C 1
ATOM 2786 O O . GLU B 1 162 ? -0.88 -10.594 2.264 1 95.62 162 GLU B O 1
ATOM 2791 N N . LEU B 1 163 ? -1.288 -9.273 0.512 1 96.31 163 LEU B N 1
ATOM 2792 C CA . LEU B 1 163 ? -0.838 -8.031 1.133 1 96.31 163 LEU B CA 1
ATOM 2793 C C . LEU B 1 163 ? -1.926 -7.449 2.029 1 96.31 163 LEU B C 1
ATOM 2795 O O . LEU B 1 163 ? -1.673 -6.512 2.789 1 96.31 163 LEU B O 1
ATOM 2799 N N . GLY B 1 164 ? -3.154 -7.938 1.89 1 93.44 164 GLY B N 1
ATOM 2800 C CA . GLY B 1 164 ? -4.277 -7.43 2.664 1 93.44 164 GLY B CA 1
ATOM 2801 C C . GLY B 1 164 ? -4.867 -6.156 2.088 1 93.44 164 GLY B C 1
ATOM 2802 O O . GLY B 1 164 ? -5.469 -5.359 2.812 1 93.44 164 GLY B O 1
ATOM 2803 N N . LEU B 1 165 ? -4.641 -5.992 0.813 1 94.19 165 LEU B N 1
ATOM 2804 C CA . LEU B 1 165 ? -5.141 -4.77 0.193 1 94.19 165 LEU B CA 1
ATOM 2805 C C . LEU B 1 165 ? -6.582 -4.945 -0.269 1 94.19 165 LEU B C 1
ATOM 2807 O O . LEU B 1 165 ? -7.293 -3.959 -0.48 1 94.19 165 LEU B O 1
ATOM 2811 N N . VAL B 1 166 ? -7.02 -6.23 -0.506 1 90.94 166 VAL B N 1
ATOM 2812 C CA . VAL B 1 166 ? -8.383 -6.559 -0.902 1 90.94 166 VAL B CA 1
ATOM 2813 C C . VAL B 1 166 ? -8.828 -7.844 -0.202 1 90.94 166 VAL B C 1
ATOM 2815 O O . VAL B 1 166 ? -8 -8.602 0.297 1 90.94 166 VAL B O 1
ATOM 2818 N N . GLU B 1 167 ? -10.148 -7.93 -0.137 1 82.06 167 GLU B N 1
ATOM 2819 C CA . GLU B 1 167 ? -10.695 -9.148 0.452 1 82.06 167 GLU B CA 1
ATOM 2820 C C . GLU B 1 167 ? -11.023 -10.18 -0.623 1 82.06 167 GLU B C 1
ATOM 2822 O O . GLU B 1 167 ? -11.32 -9.82 -1.767 1 82.06 167 GLU B O 1
ATOM 2827 N N . GLU B 1 168 ? -10.898 -11.438 -0.189 1 76.56 168 GLU B N 1
ATOM 2828 C CA . GLU B 1 168 ? -11.305 -12.5 -1.102 1 76.56 168 GLU B CA 1
ATOM 2829 C C . GLU B 1 168 ? -12.82 -12.578 -1.221 1 76.56 168 GLU B C 1
ATOM 2831 O O . GLU B 1 168 ? -13.531 -12.508 -0.216 1 76.56 168 GLU B O 1
ATOM 2836 N N . PRO B 1 169 ? -13.297 -12.5 -2.455 1 61.53 169 PRO B N 1
ATOM 2837 C CA . PRO B 1 169 ? -14.75 -12.594 -2.598 1 61.53 169 PRO B CA 1
ATOM 2838 C C . PRO B 1 169 ? -15.32 -13.891 -2.01 1 61.53 169 PRO B C 1
ATOM 2840 O O . PRO B 1 169 ? -14.664 -14.93 -2.062 1 61.53 169 PRO B O 1
ATOM 2843 N N . SER B 1 170 ? -15.953 -13.844 -0.854 1 54.53 170 SER B N 1
ATOM 2844 C CA . SER B 1 170 ? -16.609 -15.023 -0.292 1 54.53 170 SER B CA 1
ATOM 2845 C C . SER B 1 170 ? -17.281 -15.859 -1.38 1 54.53 170 SER B C 1
ATOM 2847 O O . SER B 1 170 ? -17.766 -15.32 -2.373 1 54.53 170 SER B O 1
ATOM 2849 N N . LEU B 1 171 ? -16.938 -17.219 -1.503 1 42.72 171 LEU B N 1
ATOM 2850 C CA . LEU B 1 171 ? -17.781 -18.219 -2.145 1 42.72 171 LEU B CA 1
ATOM 2851 C C . LEU B 1 171 ? -19.234 -18.047 -1.717 1 42.72 171 LEU B C 1
ATOM 2853 O O . LEU B 1 171 ? -20.078 -18.891 -2.031 1 42.72 171 LEU B O 1
ATOM 2857 N N . ARG B 1 172 ? -19.562 -17.172 -0.792 1 41.94 172 ARG B N 1
ATOM 2858 C CA . ARG B 1 172 ? -20.953 -17.266 -0.36 1 41.94 172 ARG B CA 1
ATOM 2859 C C . ARG B 1 172 ? -21.906 -17.047 -1.53 1 41.94 172 ARG B C 1
ATOM 2861 O O . ARG B 1 172 ? -23.125 -17.094 -1.362 1 41.94 172 ARG B O 1
ATOM 2868 N N . GLN B 1 173 ? -21.516 -16.391 -2.564 1 37.66 173 GLN B N 1
ATOM 2869 C CA . GLN B 1 173 ? -22.609 -16.375 -3.529 1 37.66 173 GLN B CA 1
ATOM 2870 C C . GLN B 1 173 ? -23.047 -17.797 -3.896 1 37.66 173 GLN B C 1
ATOM 2872 O O . GLN B 1 173 ? -24.016 -17.969 -4.629 1 37.66 173 GLN B O 1
ATOM 2877 N N . SER B 1 174 ? -22.188 -18.75 -3.635 1 34.22 174 SER B N 1
ATOM 2878 C CA . SER B 1 174 ? -22.781 -20 -4.07 1 34.22 174 SER B CA 1
ATOM 2879 C C . SER B 1 174 ? -23.984 -20.375 -3.199 1 34.22 174 SER B C 1
ATOM 2881 O O . SER B 1 174 ? -24.562 -21.453 -3.371 1 34.22 174 SER B O 1
ATOM 2883 N N . CYS B 1 175 ? -24.062 -19.812 -1.956 1 32.69 175 CYS B N 1
ATOM 2884 C CA . CYS B 1 175 ? -25.141 -20.594 -1.35 1 32.69 175 CYS B CA 1
ATOM 2885 C C . CYS B 1 175 ? -26.484 -20.234 -1.975 1 32.69 175 CYS B C 1
ATOM 2887 O O . CYS B 1 175 ? -27.531 -20.609 -1.454 1 32.69 175 CYS B O 1
ATOM 2889 N N . ASP B 1 176 ? -26.656 -19.219 -2.73 1 30.09 176 ASP B N 1
ATOM 2890 C CA . ASP B 1 176 ? -28.016 -19.281 -3.246 1 30.09 176 ASP B CA 1
ATOM 2891 C C . ASP B 1 176 ? -28.234 -20.531 -4.09 1 30.09 176 ASP B C 1
ATOM 2893 O O . ASP B 1 176 ? -29.297 -20.703 -4.688 1 30.09 176 ASP B O 1
ATOM 2897 N N . ILE B 1 177 ? -27.406 -21.594 -4.086 1 22.45 177 ILE B N 1
ATOM 2898 C CA . ILE B 1 177 ? -28.172 -22.703 -4.68 1 22.45 177 ILE B CA 1
ATOM 2899 C C . ILE B 1 177 ? -29.188 -23.234 -3.672 1 22.45 177 ILE B C 1
ATOM 2901 O O . ILE B 1 177 ? -28.859 -23.438 -2.5 1 22.45 177 ILE B O 1
#